Protein AF-A0A942BRM4-F1 (afdb_monomer_lite)

Foldseek 3Di:
DDDDDDDDDDDDPDPPPPPPPPPPQADDLLNLLLVQLVCVVVVHQGDDDPRHDPVNRQLVQLLNQLSPDDQQDAGDRSDPDDDSSVLSVVLRVCSNVVDDQLLVGDDPGLSSLSNLVVVQLVCLVVPNDDPVSLLSSLVSQCVDDRLSSVVVSLLVQLLVCQQVVPPVSLVVCCVPPCVSPVLLNVLSVLSSVQAVHAAAWAFKAKPPVRDTDRDRLLRLQAQKAWEAAFPDDDDPRHAYEYEDPVQPDDRPDRDDDPVQNVRSNVCRVRCVPPIHIYHSHPVSCSVNSNNAPGWMFGADPVNGTNGIHGHSRPD

Structure (mmCIF, N/CA/C/O backbone):
data_AF-A0A942BRM4-F1
#
_entry.id   AF-A0A942BRM4-F1
#
loop_
_atom_site.group_PDB
_atom_site.id
_atom_site.type_symbol
_atom_site.label_atom_id
_atom_site.label_alt_id
_atom_site.label_comp_id
_atom_site.label_asym_id
_atom_site.label_entity_id
_atom_site.label_seq_id
_atom_site.pdbx_PDB_ins_code
_atom_site.Cartn_x
_atom_site.Cartn_y
_atom_site.Cartn_z
_atom_site.occupancy
_atom_site.B_iso_or_equiv
_atom_site.auth_seq_id
_atom_site.auth_comp_id
_atom_site.auth_asym_id
_atom_site.auth_atom_id
_atom_site.pdbx_PDB_model_num
ATOM 1 N N . MET A 1 1 ? 84.985 56.985 -2.034 1.00 43.78 1 MET A N 1
ATOM 2 C CA . MET A 1 1 ? 83.768 56.798 -2.853 1.00 43.78 1 MET A CA 1
ATOM 3 C C . MET A 1 1 ? 82.870 55.811 -2.121 1.00 43.78 1 MET A C 1
ATOM 5 O O . MET A 1 1 ? 83.389 54.768 -1.739 1.00 43.78 1 MET A O 1
ATOM 9 N N . PRO A 1 2 ? 81.605 56.149 -1.823 1.00 43.06 2 PRO A N 1
ATOM 10 C CA . PRO A 1 2 ? 80.726 55.278 -1.051 1.00 43.06 2 PRO A CA 1
ATOM 11 C C . PRO A 1 2 ? 80.198 54.117 -1.905 1.00 43.06 2 PRO A C 1
ATOM 13 O O . PRO A 1 2 ? 79.852 54.300 -3.071 1.00 43.06 2 PRO A O 1
ATOM 16 N N . LEU A 1 3 ? 80.181 52.923 -1.307 1.00 45.22 3 LEU A N 1
ATOM 17 C CA . LEU A 1 3 ? 79.676 51.676 -1.885 1.00 45.22 3 LEU A CA 1
ATOM 18 C C . LEU A 1 3 ? 78.141 51.726 -2.028 1.00 45.22 3 LEU A C 1
ATOM 20 O O . LEU A 1 3 ? 77.472 52.208 -1.110 1.00 45.22 3 LEU A O 1
ATOM 24 N N . PRO A 1 4 ? 77.564 51.223 -3.134 1.00 48.38 4 PRO A N 1
ATOM 25 C CA . PRO A 1 4 ? 76.119 51.194 -3.322 1.00 48.38 4 PRO A CA 1
ATOM 26 C C . PRO A 1 4 ? 75.469 50.121 -2.436 1.00 48.38 4 PRO A C 1
ATOM 28 O O . PRO A 1 4 ? 75.933 48.982 -2.367 1.00 48.38 4 PRO A O 1
ATOM 31 N N . MET A 1 5 ? 74.382 50.496 -1.761 1.00 49.41 5 MET A N 1
ATOM 32 C CA . MET A 1 5 ? 73.556 49.582 -0.970 1.00 49.41 5 MET A CA 1
ATOM 33 C C . MET A 1 5 ? 72.868 48.530 -1.858 1.00 49.41 5 MET A C 1
ATOM 35 O O . MET A 1 5 ? 72.412 48.868 -2.953 1.00 49.41 5 MET A O 1
ATOM 39 N N . PRO A 1 6 ? 72.725 47.276 -1.390 1.00 49.88 6 PRO A N 1
ATOM 40 C CA . PRO A 1 6 ? 71.984 46.254 -2.114 1.00 49.88 6 PRO A CA 1
ATOM 41 C C . PRO A 1 6 ? 70.476 46.535 -2.072 1.00 49.88 6 PRO A C 1
ATOM 43 O O . PRO A 1 6 ? 69.915 46.894 -1.035 1.00 49.88 6 PRO A O 1
ATOM 46 N N . ALA A 1 7 ? 69.828 46.362 -3.224 1.00 50.31 7 ALA A N 1
ATOM 47 C CA . ALA A 1 7 ? 68.385 46.486 -3.389 1.00 50.31 7 ALA A CA 1
ATOM 48 C C . ALA A 1 7 ? 67.623 45.442 -2.542 1.00 50.31 7 ALA A C 1
ATOM 50 O O . ALA A 1 7 ? 68.123 44.329 -2.348 1.00 50.31 7 ALA A O 1
ATOM 51 N N . PRO A 1 8 ? 66.410 45.764 -2.052 1.00 47.78 8 PRO A N 1
ATOM 52 C CA . PRO A 1 8 ? 65.603 44.825 -1.282 1.00 47.78 8 PRO A CA 1
ATOM 53 C C . PRO A 1 8 ? 65.193 43.610 -2.136 1.00 47.78 8 PRO A C 1
ATOM 55 O O . PRO A 1 8 ? 64.983 43.746 -3.346 1.00 47.78 8 PRO A O 1
ATOM 58 N N . PRO A 1 9 ? 65.073 42.413 -1.532 1.00 48.38 9 PRO A N 1
ATOM 59 C CA . PRO A 1 9 ? 64.784 41.188 -2.264 1.00 48.38 9 PRO A CA 1
ATOM 60 C C . PRO A 1 9 ? 63.383 41.237 -2.881 1.00 48.38 9 PRO A C 1
ATOM 62 O O . PRO A 1 9 ? 62.393 41.498 -2.198 1.00 48.38 9 PRO A O 1
ATOM 65 N N . GLN A 1 10 ? 63.305 40.952 -4.182 1.00 46.44 10 GLN A N 1
ATOM 66 C CA . GLN A 1 10 ? 62.048 40.775 -4.902 1.00 46.44 10 GLN A CA 1
ATOM 67 C C . GLN A 1 10 ? 61.285 39.580 -4.313 1.00 46.44 10 GLN A C 1
ATOM 69 O O . GLN A 1 10 ? 61.757 38.441 -4.337 1.00 46.44 10 GLN A O 1
ATOM 74 N N . SER A 1 11 ? 60.097 39.841 -3.774 1.00 45.56 11 SER A N 1
ATOM 75 C CA . SER A 1 11 ? 59.154 38.825 -3.319 1.00 45.56 11 SER A CA 1
ATOM 76 C C . SER A 1 11 ? 58.699 37.975 -4.508 1.00 45.56 11 SER A C 1
ATOM 78 O O . SER A 1 11 ? 58.099 38.470 -5.461 1.00 45.56 11 SER A O 1
ATOM 80 N N . LYS A 1 12 ? 58.997 36.670 -4.459 1.00 48.31 12 LYS A N 1
ATOM 81 C CA . LYS A 1 12 ? 58.468 35.690 -5.417 1.00 48.31 12 LYS A CA 1
ATOM 82 C C . LYS A 1 12 ? 56.932 35.713 -5.361 1.00 48.31 12 LYS A C 1
ATOM 84 O O . LYS A 1 12 ? 56.389 35.732 -4.254 1.00 48.31 12 LYS A O 1
ATOM 89 N N . PRO A 1 13 ? 56.219 35.673 -6.500 1.00 46.12 13 PRO A N 1
ATOM 90 C CA . PRO A 1 13 ? 54.773 35.517 -6.479 1.00 46.12 13 PRO A CA 1
ATOM 91 C C . PRO A 1 13 ? 54.419 34.189 -5.803 1.00 46.12 13 PRO A C 1
ATOM 93 O O . PRO A 1 13 ? 55.028 33.153 -6.084 1.00 46.12 13 PRO A O 1
ATOM 96 N N . ALA A 1 14 ? 53.455 34.241 -4.883 1.00 45.12 14 ALA A N 1
ATOM 97 C CA . ALA A 1 14 ? 52.915 33.068 -4.218 1.00 45.12 14 ALA A CA 1
ATOM 98 C C . ALA A 1 14 ? 52.443 32.064 -5.279 1.00 45.12 14 ALA A C 1
ATOM 100 O O . ALA A 1 14 ? 51.605 32.387 -6.122 1.00 45.12 14 ALA A O 1
ATOM 101 N N . GLN A 1 15 ? 53.000 30.851 -5.249 1.00 46.72 15 GLN A N 1
ATOM 102 C CA . GLN A 1 15 ? 52.459 29.733 -6.010 1.00 46.72 15 GLN A CA 1
ATOM 103 C C . GLN A 1 15 ? 51.018 29.524 -5.549 1.00 46.72 15 GLN A C 1
ATOM 105 O O . GLN A 1 15 ? 50.769 29.136 -4.409 1.00 46.72 15 GLN A O 1
ATOM 110 N N . VAL A 1 16 ? 50.072 29.807 -6.443 1.00 43.16 16 VAL A N 1
ATOM 111 C CA . VAL A 1 16 ? 48.692 29.355 -6.312 1.00 43.16 16 VAL A CA 1
ATOM 112 C C . VAL A 1 16 ? 48.766 27.836 -6.273 1.00 43.16 16 VAL A C 1
ATOM 114 O O . VAL A 1 16 ? 49.004 27.190 -7.292 1.00 43.16 16 VAL A O 1
ATOM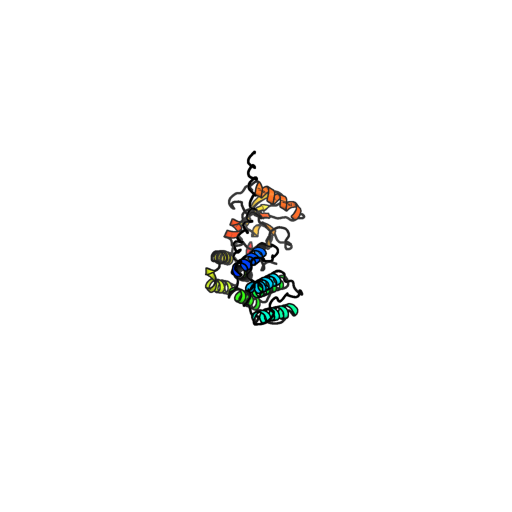 117 N N . ILE A 1 17 ? 48.641 27.265 -5.076 1.00 45.69 17 ILE A N 1
ATOM 118 C CA . ILE A 1 17 ? 48.414 25.837 -4.910 1.00 45.69 17 ILE A CA 1
ATOM 119 C C . ILE A 1 17 ? 47.065 25.586 -5.575 1.00 45.69 17 ILE A C 1
ATOM 121 O O . ILE A 1 17 ? 46.017 25.900 -5.010 1.00 45.69 17 ILE A O 1
ATOM 125 N N . SER A 1 18 ? 47.101 25.086 -6.810 1.00 42.69 18 SER A N 1
ATOM 126 C CA . SER A 1 18 ? 45.944 24.507 -7.473 1.00 42.69 18 SER A CA 1
ATOM 127 C C . SER A 1 18 ? 45.338 23.517 -6.492 1.00 42.69 18 SER A C 1
ATOM 129 O O . SER A 1 18 ? 45.970 22.514 -6.156 1.00 42.69 18 SER A O 1
ATOM 131 N N . GLN A 1 19 ? 44.152 23.840 -5.976 1.00 46.12 19 GLN A N 1
ATOM 132 C CA . GLN A 1 19 ? 43.368 22.927 -5.163 1.00 46.12 19 GLN A CA 1
ATOM 133 C C . GLN A 1 19 ? 43.285 21.618 -5.941 1.00 46.12 19 GLN A C 1
ATOM 135 O O . GLN A 1 19 ? 42.708 21.568 -7.027 1.00 46.12 19 GLN A O 1
ATOM 140 N N . ILE A 1 20 ? 43.937 20.582 -5.417 1.00 46.81 20 ILE A N 1
ATOM 141 C CA . ILE A 1 20 ? 43.820 19.226 -5.928 1.00 46.81 20 ILE A CA 1
ATOM 142 C C . ILE A 1 20 ? 42.332 18.910 -5.825 1.00 46.81 20 ILE A C 1
ATOM 144 O O . ILE A 1 20 ? 41.807 18.720 -4.728 1.00 46.81 20 ILE A O 1
ATOM 148 N N . ALA A 1 21 ? 41.635 18.948 -6.960 1.00 48.94 21 ALA A N 1
ATOM 149 C CA . ALA A 1 21 ? 40.252 18.535 -7.049 1.00 48.94 21 ALA A CA 1
ATOM 150 C C . ALA A 1 21 ? 40.231 17.054 -6.681 1.00 48.94 21 ALA A C 1
ATOM 152 O O . ALA A 1 21 ? 40.570 16.200 -7.498 1.00 48.94 21 ALA A O 1
ATOM 153 N N . ILE A 1 22 ? 39.895 16.755 -5.426 1.00 50.25 22 ILE A N 1
ATOM 154 C CA . ILE A 1 22 ? 39.587 15.394 -5.007 1.00 50.25 22 ILE A CA 1
ATOM 155 C C . ILE A 1 22 ? 38.469 14.947 -5.953 1.00 50.25 22 ILE A C 1
ATOM 157 O O . ILE A 1 22 ? 37.411 15.590 -5.956 1.00 50.25 22 ILE A O 1
ATOM 161 N N . PRO A 1 23 ? 38.677 13.927 -6.805 1.00 51.84 23 PRO A N 1
ATOM 162 C CA . PRO A 1 23 ? 37.631 13.486 -7.706 1.00 51.84 23 PRO A CA 1
ATOM 163 C C . PRO A 1 23 ? 36.449 13.055 -6.840 1.00 51.84 23 PRO A C 1
ATOM 165 O O . PRO A 1 23 ? 36.551 12.094 -6.074 1.00 51.84 23 PRO A O 1
ATOM 168 N N . ARG A 1 24 ? 35.335 13.797 -6.912 1.00 60.97 24 ARG A N 1
ATOM 169 C CA . ARG A 1 24 ? 34.084 13.378 -6.274 1.00 60.97 24 ARG A CA 1
ATOM 170 C C . ARG A 1 24 ? 33.750 12.012 -6.856 1.00 60.97 24 ARG A C 1
ATOM 172 O O . ARG A 1 24 ? 33.476 11.899 -8.050 1.00 60.97 24 ARG A O 1
ATOM 179 N N . LYS A 1 25 ? 33.842 10.973 -6.025 1.00 73.38 25 LYS A N 1
ATOM 180 C CA . LYS A 1 25 ? 33.479 9.609 -6.403 1.00 73.38 25 LYS A CA 1
ATOM 181 C C . LYS A 1 25 ? 32.044 9.650 -6.924 1.00 73.38 25 LYS A C 1
ATOM 183 O O . LYS A 1 25 ? 31.161 10.142 -6.225 1.00 73.38 25 LYS A O 1
ATOM 188 N N . SER A 1 26 ? 31.836 9.202 -8.160 1.00 84.00 26 SER A N 1
ATOM 189 C CA . SER A 1 26 ? 30.503 9.185 -8.760 1.00 84.00 26 SER A CA 1
ATOM 190 C C . SER A 1 26 ? 29.558 8.350 -7.903 1.00 84.00 26 SER A C 1
ATOM 192 O O . SER A 1 26 ? 29.931 7.253 -7.476 1.00 84.00 26 SER A O 1
ATOM 194 N N . VAL A 1 27 ? 28.344 8.847 -7.688 1.00 90.56 27 VAL A N 1
ATOM 195 C CA . VAL A 1 27 ? 27.286 8.105 -6.997 1.00 90.56 27 VAL A CA 1
ATOM 196 C C . VAL A 1 27 ? 26.911 6.894 -7.863 1.00 90.56 27 VAL A C 1
ATOM 198 O O . VAL A 1 27 ? 26.654 7.075 -9.057 1.00 90.56 27 VAL A O 1
ATOM 201 N N . PRO A 1 28 ? 26.913 5.659 -7.329 1.00 94.56 28 PRO A N 1
ATOM 202 C CA . PRO A 1 28 ? 26.433 4.489 -8.059 1.00 94.56 28 PRO A CA 1
ATOM 203 C C . PRO A 1 28 ? 24.944 4.612 -8.395 1.00 94.56 28 PRO A C 1
ATOM 205 O O . PRO A 1 28 ? 24.163 5.057 -7.554 1.00 94.56 28 PRO A O 1
ATOM 208 N N . LEU A 1 29 ? 24.532 4.147 -9.580 1.00 94.56 29 LEU A N 1
ATOM 209 C CA . LEU A 1 29 ? 23.130 4.197 -10.014 1.00 94.56 29 LEU A CA 1
ATOM 210 C C . LEU A 1 29 ? 22.173 3.610 -8.968 1.00 94.56 29 LEU A C 1
ATOM 212 O O . LEU A 1 29 ? 21.238 4.288 -8.568 1.00 94.56 29 LEU A O 1
ATOM 216 N N . ALA A 1 30 ? 22.455 2.408 -8.457 1.00 94.62 30 ALA A N 1
ATOM 217 C CA . ALA A 1 30 ? 21.602 1.747 -7.466 1.00 94.62 30 ALA A CA 1
ATOM 218 C C . ALA A 1 30 ? 21.375 2.595 -6.198 1.00 94.62 30 ALA A C 1
ATOM 220 O O . ALA A 1 30 ? 20.273 2.615 -5.658 1.00 94.62 30 ALA A O 1
ATOM 221 N N . GLN A 1 31 ? 22.392 3.341 -5.749 1.00 94.69 31 GLN A N 1
ATOM 222 C CA . GLN A 1 31 ? 22.267 4.238 -4.598 1.00 94.69 31 GLN A CA 1
ATOM 223 C C . GLN A 1 31 ? 21.383 5.448 -4.920 1.00 94.69 31 GLN A C 1
ATOM 225 O O . GLN A 1 31 ? 20.564 5.849 -4.091 1.00 94.69 31 GLN A O 1
ATOM 230 N N . ALA A 1 32 ? 21.530 6.024 -6.115 1.00 95.19 32 ALA A N 1
ATOM 231 C CA . ALA A 1 32 ? 20.684 7.126 -6.559 1.00 95.19 32 ALA A CA 1
ATOM 232 C C . ALA A 1 32 ? 19.220 6.677 -6.712 1.00 95.19 32 ALA A C 1
ATOM 234 O O . ALA A 1 32 ? 18.320 7.354 -6.224 1.00 95.19 32 ALA A O 1
ATOM 235 N N . GLU A 1 33 ? 18.975 5.511 -7.321 1.00 96.12 33 GLU A N 1
ATOM 236 C CA . GLU A 1 33 ? 17.627 4.945 -7.473 1.00 96.12 33 GLU A CA 1
ATOM 237 C C . GLU A 1 33 ? 16.968 4.668 -6.118 1.00 96.12 33 GLU A C 1
ATOM 239 O O . GLU A 1 33 ? 15.832 5.083 -5.899 1.00 96.12 33 GLU A O 1
ATOM 244 N N . ALA A 1 34 ? 17.692 4.038 -5.185 1.00 95.06 34 ALA A N 1
ATOM 245 C CA . ALA A 1 34 ? 17.204 3.799 -3.829 1.00 95.06 34 ALA A CA 1
ATOM 246 C C . ALA A 1 34 ? 16.864 5.109 -3.103 1.00 95.06 34 ALA A C 1
ATOM 248 O O . ALA A 1 34 ? 15.832 5.198 -2.445 1.00 95.06 34 ALA A O 1
ATOM 249 N N . SER A 1 35 ? 17.694 6.144 -3.265 1.00 94.19 35 SER A N 1
ATOM 250 C CA . SER A 1 35 ? 17.458 7.453 -2.643 1.00 94.19 35 SER A CA 1
ATOM 251 C C . SER A 1 35 ? 16.213 8.141 -3.207 1.00 94.19 35 SER A C 1
ATOM 253 O O . SER A 1 35 ? 15.430 8.708 -2.448 1.00 94.19 35 SER A O 1
ATOM 255 N N . LEU A 1 36 ? 15.996 8.066 -4.526 1.00 95.88 36 LEU A N 1
ATOM 256 C CA . LEU A 1 36 ? 14.794 8.607 -5.162 1.00 95.88 36 LEU A CA 1
ATOM 257 C C . LEU A 1 36 ? 13.539 7.857 -4.702 1.00 95.88 36 LEU A C 1
ATOM 259 O O . LEU A 1 36 ? 12.550 8.490 -4.344 1.00 95.88 36 LEU A O 1
ATOM 263 N N . LEU A 1 37 ? 13.575 6.523 -4.681 1.00 96.44 37 LEU A N 1
ATOM 264 C CA . LEU A 1 37 ? 12.434 5.708 -4.257 1.00 96.44 37 LEU A CA 1
ATOM 265 C C . LEU A 1 37 ? 12.115 5.892 -2.768 1.00 96.44 37 LEU A C 1
ATOM 267 O O . LEU A 1 37 ? 10.945 5.993 -2.418 1.00 96.44 37 LEU A O 1
ATOM 271 N N . ALA A 1 38 ? 13.124 6.019 -1.904 1.00 94.00 38 ALA A N 1
ATOM 272 C CA . ALA A 1 38 ? 12.926 6.341 -0.490 1.00 94.00 38 ALA A CA 1
ATOM 273 C C . ALA A 1 38 ? 12.317 7.740 -0.288 1.00 94.00 38 ALA A C 1
ATOM 275 O O . ALA A 1 38 ? 11.472 7.935 0.587 1.00 94.00 38 ALA A O 1
ATOM 276 N N . ALA A 1 39 ? 12.706 8.717 -1.117 1.00 93.69 39 ALA A N 1
ATOM 277 C CA . ALA A 1 39 ? 12.086 10.038 -1.103 1.00 93.69 39 ALA A CA 1
ATOM 278 C C . ALA A 1 39 ? 10.598 9.958 -1.481 1.00 93.69 39 ALA A C 1
ATOM 280 O O . ALA A 1 39 ? 9.771 10.540 -0.783 1.00 93.69 39 ALA A O 1
ATOM 281 N N . LEU A 1 40 ? 10.253 9.190 -2.522 1.00 94.06 40 LEU A N 1
ATOM 282 C CA . LEU A 1 40 ? 8.859 8.947 -2.905 1.00 94.06 40 LEU A CA 1
ATOM 283 C C . LEU A 1 40 ? 8.064 8.233 -1.804 1.00 94.06 40 LEU A C 1
ATOM 285 O O . LEU A 1 40 ? 6.935 8.632 -1.534 1.00 94.06 40 LEU A O 1
ATOM 289 N N . ASP A 1 41 ? 8.654 7.228 -1.148 1.00 91.75 41 ASP A N 1
ATOM 290 C CA . ASP A 1 41 ? 8.036 6.523 -0.011 1.00 91.75 41 ASP A CA 1
ATOM 291 C C . ASP A 1 41 ? 7.675 7.490 1.124 1.00 91.75 41 ASP A C 1
ATOM 293 O O . ASP A 1 41 ? 6.623 7.392 1.748 1.00 91.75 41 ASP A O 1
ATOM 297 N N . SER A 1 42 ? 8.538 8.487 1.335 1.00 88.25 42 SER A N 1
ATOM 298 C CA . SER A 1 42 ? 8.371 9.535 2.345 1.00 88.25 42 SER A CA 1
ATOM 299 C C . SER A 1 42 ? 7.467 10.691 1.890 1.00 88.25 42 SER A C 1
ATOM 301 O O . SER A 1 42 ? 7.381 11.705 2.582 1.00 88.25 42 SER A O 1
ATOM 303 N N . GLY A 1 43 ? 6.842 10.601 0.710 1.00 88.38 43 GLY A N 1
ATOM 304 C CA . GLY A 1 43 ? 6.005 11.666 0.144 1.00 88.38 43 GLY A CA 1
ATOM 305 C C . GLY A 1 43 ? 6.776 12.919 -0.294 1.00 88.38 43 GLY A C 1
ATOM 306 O O . GLY A 1 43 ? 6.184 13.982 -0.477 1.00 88.38 43 GLY A O 1
ATOM 307 N N . LEU A 1 44 ? 8.098 12.827 -0.455 1.00 90.12 44 LEU A N 1
ATOM 308 C CA . LEU A 1 44 ? 8.939 13.938 -0.889 1.00 90.12 44 LEU A CA 1
ATOM 309 C C . LEU A 1 44 ? 8.982 14.026 -2.417 1.00 90.12 44 LEU A C 1
ATOM 311 O O . LEU A 1 44 ? 9.023 13.019 -3.125 1.00 90.12 44 LEU A O 1
ATOM 315 N N . ALA A 1 45 ? 9.047 15.255 -2.933 1.00 87.88 45 ALA A N 1
ATOM 316 C CA . ALA A 1 45 ? 9.192 15.486 -4.366 1.00 87.88 45 ALA A CA 1
ATOM 317 C C . ALA A 1 45 ? 10.493 14.846 -4.898 1.00 87.88 45 ALA A C 1
ATOM 319 O O . ALA A 1 45 ? 11.560 15.057 -4.303 1.00 87.88 45 ALA A O 1
ATOM 320 N N . PRO A 1 46 ? 10.439 14.106 -6.023 1.00 87.44 46 PRO A N 1
ATOM 321 C CA . PRO A 1 46 ? 11.618 13.469 -6.588 1.00 87.44 46 PRO A CA 1
ATOM 322 C C . PRO A 1 46 ? 12.603 14.529 -7.097 1.00 87.44 46 PRO A C 1
ATOM 324 O O . PRO A 1 46 ? 12.214 15.564 -7.642 1.00 87.44 46 PRO A O 1
ATOM 327 N N . LYS A 1 47 ? 13.904 14.283 -6.913 1.00 85.38 47 LYS A N 1
ATOM 328 C CA . LYS A 1 47 ? 14.973 15.226 -7.277 1.00 85.38 47 LYS A CA 1
ATOM 329 C C . LYS A 1 47 ? 15.980 14.592 -8.232 1.00 85.38 47 LYS A C 1
ATOM 331 O O . LYS A 1 47 ? 16.234 13.389 -8.201 1.00 85.38 47 LYS A O 1
ATOM 336 N N . GLY A 1 48 ? 16.574 15.429 -9.081 1.00 82.88 48 GLY A N 1
ATOM 337 C CA . GLY A 1 48 ? 17.698 15.038 -9.929 1.00 82.88 48 GLY A CA 1
ATOM 338 C C . GLY A 1 48 ? 18.948 14.695 -9.108 1.00 82.88 48 GLY A C 1
ATOM 339 O O . GLY A 1 48 ? 19.148 15.254 -8.033 1.00 82.88 48 GLY A O 1
ATOM 340 N N . GLU A 1 49 ? 19.810 13.825 -9.640 1.00 85.62 49 GLU A N 1
ATOM 341 C CA . GLU A 1 49 ? 21.108 13.485 -9.046 1.00 85.62 49 GLU A CA 1
ATOM 342 C C . GLU A 1 49 ? 22.246 13.996 -9.946 1.00 85.62 49 GLU A C 1
ATOM 344 O O . GLU A 1 49 ? 22.321 13.675 -11.134 1.00 85.62 49 GLU A O 1
ATOM 349 N N . SER A 1 50 ? 23.136 14.813 -9.377 1.00 75.56 50 SER A N 1
ATOM 350 C CA . SER A 1 50 ? 24.222 15.492 -10.101 1.00 75.56 50 SER A CA 1
ATOM 351 C C . SER A 1 50 ? 25.553 14.729 -10.063 1.00 75.56 50 SER A C 1
ATOM 353 O O . SER A 1 50 ? 26.447 15.012 -10.862 1.00 75.56 50 SER A O 1
ATOM 355 N N . GLY A 1 51 ? 25.680 13.728 -9.185 1.00 87.50 51 GLY A N 1
ATOM 356 C CA . GLY A 1 51 ? 26.882 12.910 -9.004 1.00 87.50 51 GLY A CA 1
ATOM 357 C C . GLY A 1 51 ? 26.968 11.643 -9.863 1.00 87.50 51 GLY A C 1
ATOM 358 O O . GLY A 1 51 ? 27.922 10.880 -9.703 1.00 87.50 51 GLY A O 1
ATOM 359 N N . LEU A 1 52 ? 26.005 11.383 -10.754 1.00 91.81 52 LEU A N 1
ATOM 360 C CA . LEU A 1 52 ? 25.962 10.159 -11.565 1.00 91.81 52 LEU A CA 1
ATOM 361 C C . LEU A 1 52 ? 26.993 10.149 -12.700 1.00 91.81 52 LEU A C 1
ATOM 363 O O . LEU A 1 52 ? 27.188 11.143 -13.418 1.00 91.81 52 LEU A O 1
ATOM 367 N N . ALA A 1 53 ? 27.586 8.973 -12.925 1.00 91.94 53 ALA A N 1
ATOM 368 C CA . ALA A 1 53 ? 28.421 8.719 -14.092 1.00 91.94 53 ALA A CA 1
ATOM 369 C C . ALA A 1 53 ? 27.608 8.909 -15.392 1.00 91.94 53 ALA A C 1
ATOM 371 O O . ALA A 1 53 ? 26.431 8.544 -15.431 1.00 91.94 53 ALA A O 1
ATOM 372 N N . PRO A 1 54 ? 28.204 9.427 -16.486 1.00 90.50 54 PRO A N 1
ATOM 373 C CA . PRO A 1 54 ? 27.472 9.733 -17.721 1.00 90.50 54 PRO A CA 1
ATOM 374 C C . PRO A 1 54 ? 26.638 8.575 -18.286 1.00 90.50 54 PRO A C 1
ATOM 376 O O . PRO A 1 54 ? 25.533 8.807 -18.767 1.00 90.50 54 PRO A O 1
ATOM 379 N N . LYS A 1 55 ? 27.138 7.336 -18.178 1.00 91.06 55 LYS A N 1
ATOM 380 C CA . LYS A 1 55 ? 26.454 6.121 -18.652 1.00 91.06 55 LYS A CA 1
ATOM 381 C C . LYS A 1 55 ? 25.142 5.816 -17.911 1.00 91.06 55 LYS A C 1
ATOM 383 O O . LYS A 1 55 ? 24.252 5.211 -18.493 1.00 91.06 55 LYS A O 1
ATOM 388 N N . ASP A 1 56 ? 25.021 6.259 -16.660 1.00 94.38 56 ASP A N 1
ATOM 389 C CA . ASP A 1 56 ? 23.898 5.936 -15.773 1.00 94.38 56 ASP A CA 1
ATOM 390 C C . ASP A 1 56 ? 22.821 7.036 -15.783 1.00 94.38 56 ASP A C 1
ATOM 392 O O . ASP A 1 56 ? 21.694 6.828 -15.335 1.00 94.38 56 ASP A O 1
ATOM 396 N N . ARG A 1 57 ? 23.141 8.215 -16.341 1.00 94.25 57 ARG A N 1
ATOM 397 C CA . ARG A 1 57 ? 22.245 9.382 -16.356 1.00 94.25 57 ARG A CA 1
ATOM 398 C C . ARG A 1 57 ? 20.927 9.108 -17.068 1.00 94.25 57 ARG A C 1
ATOM 400 O O . ARG A 1 57 ? 19.893 9.529 -16.568 1.00 94.25 57 ARG A O 1
ATOM 407 N N . ALA A 1 58 ? 20.952 8.400 -18.197 1.00 96.00 58 ALA A N 1
ATOM 408 C CA . ALA A 1 58 ? 19.732 8.095 -18.943 1.00 96.00 58 ALA A CA 1
ATOM 409 C C . ALA A 1 58 ? 18.804 7.155 -18.154 1.00 96.00 58 ALA A C 1
ATOM 411 O O . ALA A 1 58 ? 17.604 7.396 -18.085 1.00 96.00 58 ALA A O 1
ATOM 412 N N . ALA A 1 59 ? 19.352 6.134 -17.486 1.00 96.31 59 ALA A N 1
ATOM 413 C CA . ALA A 1 59 ? 18.565 5.236 -16.640 1.00 96.31 59 ALA A CA 1
ATOM 414 C C . ALA A 1 59 ? 17.908 5.985 -15.470 1.00 96.31 59 ALA A C 1
ATOM 416 O O . ALA A 1 59 ? 16.709 5.840 -15.237 1.00 96.31 59 ALA A O 1
ATOM 417 N N . TYR A 1 60 ? 18.662 6.862 -14.804 1.00 96.56 60 TYR A N 1
ATOM 418 C CA . TYR A 1 60 ? 18.120 7.682 -13.724 1.00 96.56 60 TYR A CA 1
ATOM 419 C C . TYR A 1 60 ? 17.091 8.712 -14.212 1.00 96.56 60 TYR A C 1
ATOM 421 O O . TYR A 1 60 ? 16.063 8.906 -13.573 1.00 96.56 60 TYR A O 1
ATOM 429 N N . GLN A 1 61 ? 17.318 9.350 -15.365 1.00 96.44 61 GLN A N 1
ATOM 430 C CA . GLN A 1 61 ? 16.342 10.261 -15.976 1.00 96.44 61 GLN A CA 1
ATOM 431 C C . GLN A 1 61 ? 15.041 9.543 -16.344 1.00 96.44 61 GLN A C 1
ATOM 433 O O . GLN A 1 61 ? 13.969 10.120 -16.187 1.00 96.44 61 GLN A O 1
ATOM 438 N N . TRP A 1 62 ? 15.119 8.286 -16.786 1.00 97.69 62 TRP A N 1
ATOM 439 C CA . TRP A 1 62 ? 13.935 7.468 -17.035 1.00 97.69 62 TRP A CA 1
ATOM 440 C C . TRP A 1 62 ? 13.166 7.182 -15.743 1.00 97.69 62 TRP A C 1
ATOM 442 O O . TRP A 1 62 ? 11.954 7.372 -15.703 1.00 97.69 62 TRP A O 1
ATOM 452 N N . LEU A 1 63 ? 13.865 6.806 -14.664 1.00 97.38 63 LEU A N 1
ATOM 453 C CA . LEU A 1 63 ? 13.249 6.641 -13.344 1.00 97.38 63 LEU A CA 1
ATOM 454 C C . LEU A 1 63 ? 12.608 7.942 -12.842 1.00 97.38 63 LEU A C 1
ATOM 456 O O . LEU A 1 63 ? 11.497 7.912 -12.324 1.00 97.38 63 LEU A O 1
ATOM 460 N N . LEU A 1 64 ? 13.270 9.082 -13.035 1.00 95.81 64 LEU A N 1
ATOM 461 C CA . LEU A 1 64 ? 12.728 10.385 -12.664 1.00 95.81 64 LEU A CA 1
ATOM 462 C C . LEU A 1 64 ? 11.468 10.726 -13.474 1.00 95.81 64 LEU A C 1
ATOM 464 O O . LEU A 1 64 ? 10.483 11.163 -12.889 1.00 95.81 64 LEU A O 1
ATOM 468 N N . SER A 1 65 ? 11.466 10.471 -14.788 1.00 95.44 65 SER A N 1
ATOM 469 C CA . SER A 1 65 ? 10.276 10.663 -15.628 1.00 95.44 65 SER A CA 1
ATOM 470 C C . SER A 1 65 ? 9.118 9.765 -15.190 1.00 95.44 65 SER A C 1
ATOM 472 O O . SER A 1 65 ? 7.972 10.203 -15.233 1.00 95.44 65 SER A O 1
ATOM 474 N N . ALA A 1 66 ? 9.406 8.530 -14.768 1.00 96.56 66 ALA A N 1
ATOM 475 C CA . ALA A 1 66 ? 8.413 7.615 -14.215 1.00 96.56 66 ALA A CA 1
ATOM 476 C C . ALA A 1 66 ? 7.863 8.096 -12.864 1.00 96.56 66 ALA A C 1
ATOM 478 O O . ALA A 1 66 ? 6.665 8.007 -12.615 1.00 96.56 66 ALA A O 1
ATOM 479 N N . ALA A 1 67 ? 8.726 8.645 -12.007 1.00 95.19 67 ALA A N 1
ATOM 480 C CA . ALA A 1 67 ? 8.359 9.172 -10.695 1.00 95.19 67 ALA A CA 1
ATOM 481 C C . ALA A 1 67 ? 7.435 10.391 -10.761 1.00 95.19 67 ALA A C 1
ATOM 483 O O . ALA A 1 67 ? 6.670 10.636 -9.833 1.00 95.19 67 ALA A O 1
ATOM 484 N N . THR A 1 68 ? 7.513 11.160 -11.845 1.00 93.12 68 THR A N 1
ATOM 485 C CA . THR A 1 68 ? 6.674 12.341 -12.078 1.00 93.12 68 THR A CA 1
ATOM 486 C C . THR A 1 68 ? 5.548 12.087 -13.075 1.00 93.12 68 THR A C 1
ATOM 488 O O . THR A 1 68 ? 4.895 13.037 -13.504 1.00 93.12 68 THR A O 1
ATOM 491 N N . TRP A 1 69 ? 5.355 10.840 -13.508 1.00 94.12 69 TRP A N 1
ATOM 492 C CA . TRP A 1 69 ? 4.319 10.503 -14.475 1.00 94.12 69 TRP A CA 1
ATOM 493 C C . TRP A 1 69 ? 2.924 10.773 -13.905 1.00 94.12 69 TRP A C 1
ATOM 495 O O . TRP A 1 69 ? 2.661 10.559 -12.723 1.00 94.12 69 TRP A O 1
ATOM 505 N N . GLN A 1 70 ? 2.036 11.240 -14.778 1.00 90.75 70 GLN A N 1
ATOM 506 C CA . GLN A 1 70 ? 0.620 11.454 -14.512 1.00 90.75 70 GLN A CA 1
ATOM 507 C C . GLN A 1 70 ? -0.185 10.865 -15.678 1.00 90.75 70 GLN A C 1
ATOM 509 O O . GLN A 1 70 ? 0.307 10.889 -16.815 1.00 90.75 70 GLN A O 1
ATOM 514 N N . PRO A 1 71 ? -1.413 10.371 -15.448 1.00 87.38 71 PRO A N 1
ATOM 515 C CA . PRO A 1 71 ? -2.274 9.883 -16.520 1.00 87.38 71 PRO A CA 1
ATOM 516 C C . PRO A 1 71 ? -2.431 10.909 -17.650 1.00 87.38 71 PRO A C 1
ATOM 518 O O . PRO A 1 71 ? -2.676 12.091 -17.412 1.00 87.38 71 PRO A O 1
ATOM 521 N N . GLY A 1 72 ? -2.241 10.463 -18.894 1.00 84.06 72 GLY A N 1
ATOM 522 C CA . GLY A 1 72 ? -2.293 11.318 -20.087 1.00 84.06 72 GLY A CA 1
ATOM 523 C C . GLY A 1 72 ? -1.045 12.176 -20.350 1.00 84.06 72 GLY A C 1
ATOM 524 O O . GLY A 1 72 ? -0.951 12.784 -21.416 1.00 84.06 72 GLY A O 1
ATOM 525 N N . ALA A 1 73 ? -0.065 12.218 -19.440 1.00 86.88 73 ALA A N 1
ATOM 526 C CA . ALA A 1 73 ? 1.185 12.940 -19.664 1.00 86.88 73 ALA A CA 1
ATOM 527 C C . ALA A 1 73 ? 2.164 12.137 -20.537 1.00 86.88 73 ALA A C 1
ATOM 529 O O . ALA A 1 73 ? 2.331 10.925 -20.380 1.00 86.88 73 ALA A O 1
ATOM 530 N N . ALA A 1 74 ? 2.866 12.835 -21.433 1.00 88.62 74 ALA A N 1
ATOM 531 C CA . ALA A 1 74 ? 3.944 12.246 -22.219 1.00 88.62 74 ALA A CA 1
ATOM 532 C C . ALA A 1 74 ? 5.178 11.969 -21.344 1.00 88.62 74 ALA A C 1
ATOM 534 O O . ALA A 1 74 ? 5.553 12.784 -20.499 1.00 88.62 74 ALA A O 1
ATOM 535 N N . LEU A 1 75 ? 5.843 10.838 -21.584 1.00 93.25 75 LEU A N 1
ATOM 536 C CA . LEU A 1 75 ? 7.083 10.473 -20.903 1.00 93.25 75 LEU A CA 1
ATOM 537 C C . LEU A 1 75 ? 8.308 10.974 -21.669 1.00 93.25 75 LEU A C 1
ATOM 539 O O . LEU A 1 75 ? 8.383 10.870 -22.895 1.00 93.25 75 LEU A O 1
ATOM 543 N N . ALA A 1 76 ? 9.308 11.462 -20.937 1.00 91.56 76 ALA A N 1
ATOM 544 C CA . ALA A 1 76 ? 10.600 11.789 -21.518 1.00 91.56 76 ALA A CA 1
ATOM 545 C C . ALA A 1 76 ? 11.417 10.501 -21.681 1.00 91.56 76 ALA A C 1
ATOM 547 O O . ALA A 1 76 ? 11.750 9.848 -20.695 1.00 91.56 76 ALA A O 1
ATOM 548 N N . ILE A 1 77 ? 11.761 10.140 -22.921 1.00 95.44 77 ILE A N 1
ATOM 549 C CA . ILE A 1 77 ? 12.605 8.974 -23.221 1.00 95.44 77 ILE A CA 1
ATOM 550 C C . ILE A 1 77 ? 14.059 9.450 -23.381 1.00 95.44 77 ILE A C 1
ATOM 552 O O . ILE A 1 77 ? 14.397 10.033 -24.411 1.00 95.44 77 ILE A O 1
ATOM 556 N N . PRO A 1 78 ? 14.951 9.202 -22.401 1.00 95.94 78 PRO A N 1
ATOM 557 C CA . PRO A 1 78 ? 16.328 9.703 -22.434 1.00 95.94 78 PRO A CA 1
ATOM 558 C C . PRO A 1 78 ? 17.279 8.801 -23.239 1.00 95.94 78 PRO A C 1
ATOM 560 O O . PRO A 1 78 ? 18.470 9.091 -23.357 1.00 95.94 78 PRO A O 1
ATOM 563 N N . PHE A 1 79 ? 16.781 7.681 -23.769 1.00 96.81 79 PHE A N 1
ATOM 564 C CA . PHE A 1 79 ? 17.582 6.701 -24.495 1.00 96.81 79 PHE A CA 1
ATOM 565 C C . PHE A 1 79 ? 17.499 6.943 -26.007 1.00 96.81 79 PHE A C 1
ATOM 567 O O . PHE A 1 79 ? 16.411 6.854 -26.573 1.00 96.81 79 PHE A O 1
ATOM 574 N N . PRO A 1 80 ? 18.627 7.160 -26.704 1.00 90.94 80 PRO A N 1
ATOM 575 C CA . PRO A 1 80 ? 18.598 7.457 -28.134 1.00 90.94 80 PRO A CA 1
ATOM 576 C C . PRO A 1 80 ? 18.305 6.230 -29.013 1.00 90.94 80 PRO A C 1
ATOM 578 O O . PRO A 1 80 ? 17.723 6.367 -30.084 1.00 90.94 80 PRO A O 1
ATOM 581 N N . ARG A 1 81 ? 18.746 5.026 -28.612 1.00 95.12 81 ARG A N 1
ATOM 582 C CA . ARG A 1 81 ? 18.561 3.767 -29.364 1.00 95.12 81 ARG A CA 1
ATOM 583 C C . ARG A 1 81 ? 18.806 2.533 -28.491 1.00 95.12 81 ARG A C 1
ATOM 585 O O . ARG A 1 81 ? 19.328 2.643 -27.386 1.00 95.12 81 ARG A O 1
ATOM 592 N N . GLY A 1 82 ? 18.501 1.349 -29.024 1.00 96.38 82 GLY A N 1
ATOM 593 C CA . GLY A 1 82 ? 18.820 0.057 -28.403 1.00 96.38 82 GLY A CA 1
ATOM 594 C C . GLY A 1 82 ? 17.675 -0.539 -27.582 1.00 96.38 82 GLY A C 1
ATOM 595 O O . GLY A 1 82 ? 16.522 -0.135 -27.711 1.00 96.38 82 GLY A O 1
ATOM 596 N N . ALA A 1 83 ? 17.982 -1.547 -26.761 1.00 97.06 83 ALA A N 1
ATOM 597 C CA . ALA A 1 83 ? 16.974 -2.272 -25.982 1.00 97.06 83 ALA A CA 1
ATOM 598 C C . ALA A 1 83 ? 16.233 -1.369 -24.981 1.00 97.06 83 ALA A C 1
ATOM 600 O O . ALA A 1 83 ? 15.009 -1.400 -24.946 1.00 97.06 83 ALA A O 1
ATOM 601 N N . GLN A 1 84 ? 16.955 -0.507 -24.261 1.00 97.50 84 GLN A N 1
ATOM 602 C CA . GLN A 1 84 ? 16.371 0.423 -23.285 1.00 97.50 84 GLN A CA 1
ATOM 603 C C . GLN A 1 84 ? 15.431 1.444 -23.943 1.00 97.50 84 GLN A C 1
ATOM 605 O O . GLN A 1 84 ? 14.351 1.707 -23.427 1.00 97.50 84 GLN A O 1
ATOM 610 N N . ALA A 1 85 ? 15.796 1.964 -25.123 1.00 97.38 85 ALA A N 1
ATOM 611 C CA . ALA A 1 85 ? 14.927 2.858 -25.890 1.00 97.38 85 ALA A CA 1
ATOM 612 C C . ALA A 1 85 ? 13.643 2.156 -26.357 1.00 97.38 85 ALA A C 1
ATOM 614 O O . ALA A 1 85 ? 12.569 2.744 -26.289 1.00 97.38 85 ALA A O 1
ATOM 615 N N . ARG A 1 86 ? 13.737 0.889 -26.791 1.00 97.94 86 ARG A N 1
ATOM 616 C CA . ARG A 1 86 ? 12.563 0.087 -27.175 1.00 97.94 86 ARG A CA 1
ATOM 617 C C . ARG A 1 86 ? 11.648 -0.198 -25.987 1.00 97.94 86 ARG A C 1
ATOM 619 O O . ARG A 1 86 ? 10.440 -0.077 -26.135 1.00 97.94 86 ARG A O 1
ATOM 626 N N . GLU A 1 87 ? 12.212 -0.546 -24.832 1.00 98.00 87 GLU A N 1
ATOM 627 C CA . GLU A 1 87 ? 11.443 -0.733 -23.598 1.00 98.00 87 GLU A CA 1
ATOM 628 C C . GLU A 1 87 ? 10.717 0.557 -23.196 1.00 98.00 87 GLU A C 1
ATOM 630 O O . GLU A 1 87 ? 9.500 0.540 -23.032 1.00 98.00 87 GLU A O 1
ATOM 635 N N . ALA A 1 88 ? 11.426 1.687 -23.117 1.00 97.69 88 ALA A N 1
ATOM 636 C CA . ALA A 1 88 ? 10.828 2.973 -22.760 1.00 97.69 88 ALA A CA 1
ATOM 637 C C . ALA A 1 88 ? 9.737 3.415 -23.754 1.00 97.69 88 ALA A C 1
ATOM 639 O O . ALA A 1 88 ? 8.685 3.906 -23.348 1.00 97.69 88 ALA A O 1
ATOM 640 N N . ALA A 1 89 ? 9.949 3.188 -25.055 1.00 96.31 89 ALA A N 1
ATOM 641 C CA . ALA A 1 89 ? 8.948 3.464 -26.082 1.00 96.31 89 ALA A CA 1
ATOM 642 C C . ALA A 1 89 ? 7.710 2.563 -25.955 1.00 96.31 89 ALA A C 1
ATOM 644 O O . ALA A 1 89 ? 6.595 3.051 -26.121 1.00 96.31 89 ALA A O 1
ATOM 645 N N . ALA A 1 90 ? 7.883 1.277 -25.628 1.00 96.56 90 ALA A N 1
ATOM 646 C CA . ALA A 1 90 ? 6.768 0.359 -25.398 1.00 96.56 90 ALA A CA 1
ATOM 647 C C . ALA A 1 90 ? 5.916 0.803 -24.200 1.00 96.56 90 ALA A C 1
ATOM 649 O O . ALA A 1 90 ? 4.695 0.859 -24.314 1.00 96.56 90 ALA A O 1
ATOM 650 N N . TRP A 1 91 ? 6.554 1.208 -23.098 1.00 96.69 91 TRP A N 1
ATOM 651 C CA . TRP A 1 91 ? 5.863 1.780 -21.939 1.00 96.69 91 TRP A CA 1
ATOM 652 C C . TRP A 1 91 ? 5.139 3.079 -22.268 1.00 96.69 91 TRP A C 1
ATOM 654 O O . TRP A 1 91 ? 3.973 3.236 -21.921 1.00 96.69 91 TRP A O 1
ATOM 664 N N . SER A 1 92 ? 5.795 3.995 -22.981 1.00 94.94 92 SER A N 1
ATOM 665 C CA . SER A 1 92 ? 5.155 5.242 -23.398 1.00 94.94 92 SER A CA 1
ATOM 666 C C . SER A 1 92 ? 3.951 4.994 -24.310 1.00 94.94 92 SER A C 1
ATOM 668 O O . SER A 1 92 ? 2.950 5.691 -24.180 1.00 94.94 92 SER A O 1
ATOM 670 N N . ALA A 1 93 ? 4.029 4.023 -25.224 1.00 93.69 93 ALA A N 1
ATOM 671 C CA . ALA A 1 93 ? 2.927 3.673 -26.115 1.00 93.69 93 ALA A CA 1
ATOM 672 C C . ALA A 1 93 ? 1.767 3.002 -25.364 1.00 93.69 93 ALA A C 1
ATOM 674 O O . ALA A 1 93 ? 0.612 3.338 -25.623 1.00 93.69 93 ALA A O 1
ATOM 675 N N . PHE A 1 94 ? 2.078 2.097 -24.429 1.00 94.75 94 PHE A N 1
ATOM 676 C CA . PHE A 1 94 ? 1.093 1.470 -23.551 1.00 94.75 94 PHE A CA 1
ATOM 677 C C . PHE A 1 94 ? 0.350 2.524 -22.733 1.00 94.75 94 PHE A C 1
ATOM 679 O O . PHE A 1 94 ? -0.864 2.603 -22.830 1.00 94.75 94 PHE A O 1
ATOM 686 N N . LEU A 1 95 ? 1.057 3.394 -22.008 1.00 93.62 95 LEU A N 1
ATOM 687 C CA . LEU A 1 95 ? 0.432 4.392 -21.131 1.00 93.62 95 LEU A CA 1
ATOM 688 C C . LEU A 1 95 ? -0.346 5.475 -21.891 1.00 93.62 95 LEU A C 1
ATOM 690 O O . LEU A 1 95 ? -1.277 6.050 -21.341 1.00 93.62 95 LEU A O 1
ATOM 694 N N . ALA A 1 96 ? 0.019 5.761 -23.145 1.00 89.94 96 ALA A N 1
ATOM 695 C CA . ALA A 1 96 ? -0.700 6.733 -23.970 1.00 89.94 96 ALA A CA 1
ATOM 696 C C . ALA A 1 96 ? -2.072 6.227 -24.443 1.00 89.94 96 ALA A C 1
ATOM 698 O O . ALA A 1 96 ? -2.976 7.032 -24.652 1.00 89.94 96 ALA A O 1
ATOM 699 N N . LYS A 1 97 ? -2.211 4.915 -24.658 1.00 87.19 97 LYS A N 1
ATOM 700 C CA . LYS A 1 97 ? -3.464 4.290 -25.115 1.00 87.19 97 LYS A CA 1
ATOM 701 C C . LYS A 1 97 ? -4.226 3.602 -23.993 1.00 87.19 97 LYS A C 1
ATOM 703 O O . LYS A 1 97 ? -5.430 3.432 -24.094 1.00 87.19 97 LYS A O 1
ATOM 708 N N . ASP A 1 98 ? -3.499 3.210 -22.956 1.00 84.88 98 ASP A N 1
ATOM 709 C CA . ASP A 1 98 ? -3.962 2.404 -21.837 1.00 84.88 98 ASP A CA 1
ATOM 710 C C . ASP A 1 98 ? -4.637 1.093 -22.290 1.00 84.88 98 ASP A C 1
ATOM 712 O O . ASP A 1 98 ? -5.645 0.641 -21.745 1.00 84.88 98 ASP A O 1
ATOM 716 N N . GLU A 1 99 ? -4.058 0.499 -23.339 1.00 79.38 99 GLU A N 1
ATOM 717 C CA . GLU A 1 99 ? -4.524 -0.708 -24.020 1.00 79.38 99 GLU A CA 1
ATOM 718 C C . GLU A 1 99 ? -3.428 -1.780 -24.035 1.00 79.38 99 GLU A C 1
ATOM 720 O O . GLU A 1 99 ? -2.265 -1.502 -24.336 1.00 79.38 99 GLU A O 1
ATOM 725 N N . GLY A 1 100 ? -3.827 -3.030 -23.797 1.00 84.25 100 GLY A N 1
ATOM 726 C CA . GLY A 1 100 ? -2.948 -4.199 -23.827 1.00 84.25 100 GLY A CA 1
ATOM 727 C C . GLY A 1 100 ? -2.662 -4.775 -22.443 1.00 84.25 100 GLY A C 1
ATOM 728 O O . GLY A 1 100 ? -3.231 -4.351 -21.440 1.00 84.25 100 GLY A O 1
ATOM 729 N N . ASP A 1 101 ? -1.789 -5.781 -22.405 1.00 88.38 101 ASP A N 1
ATOM 730 C CA . ASP A 1 101 ? -1.386 -6.445 -21.168 1.00 88.38 101 ASP A CA 1
ATOM 731 C C . ASP A 1 101 ? -0.094 -5.813 -20.612 1.00 88.38 101 ASP A C 1
ATOM 733 O O . ASP A 1 101 ? 0.985 -6.024 -21.183 1.00 88.38 101 ASP A O 1
ATOM 737 N N . PRO A 1 102 ? -0.155 -5.062 -19.495 1.00 90.56 102 PRO A N 1
ATOM 738 C CA . PRO A 1 102 ? 1.036 -4.474 -18.882 1.00 90.56 102 PRO A CA 1
ATOM 739 C C . PRO A 1 102 ? 2.022 -5.542 -18.403 1.00 90.56 102 PRO A C 1
ATOM 741 O O . PRO A 1 102 ? 3.226 -5.292 -18.326 1.00 90.56 102 PRO A O 1
ATOM 744 N N . THR A 1 103 ? 1.543 -6.757 -18.123 1.00 90.88 103 THR A N 1
ATOM 745 C CA . THR A 1 103 ? 2.381 -7.876 -17.697 1.00 90.88 103 THR A CA 1
ATOM 746 C C . THR A 1 103 ? 3.154 -8.511 -18.850 1.00 90.88 103 THR A C 1
ATOM 748 O O . THR A 1 103 ? 4.023 -9.338 -18.596 1.00 90.88 103 THR A O 1
ATOM 751 N N . ALA A 1 104 ? 2.959 -8.077 -20.097 1.00 93.12 104 ALA A N 1
ATOM 752 C CA . ALA A 1 104 ? 3.800 -8.469 -21.227 1.00 93.12 104 ALA A CA 1
ATOM 753 C C . ALA A 1 104 ? 4.968 -7.492 -21.477 1.00 93.12 104 ALA A C 1
ATOM 755 O O . ALA A 1 104 ? 5.889 -7.801 -22.238 1.00 93.12 104 ALA A O 1
ATOM 756 N N . LEU A 1 105 ? 4.963 -6.310 -20.848 1.00 95.62 105 LEU A N 1
ATOM 757 C CA . LEU A 1 105 ? 5.954 -5.269 -21.119 1.00 95.62 105 LEU A CA 1
ATOM 758 C C . LEU A 1 105 ? 7.321 -5.576 -20.479 1.00 95.62 105 LEU A C 1
ATOM 760 O O . LEU A 1 105 ? 7.390 -6.193 -19.411 1.00 95.62 105 LEU A O 1
ATOM 764 N N . PRO A 1 106 ? 8.446 -5.158 -21.087 1.00 96.56 106 PRO A N 1
ATOM 765 C CA . PRO A 1 106 ? 9.762 -5.370 -20.490 1.00 96.56 106 PRO A CA 1
ATOM 766 C C . PRO A 1 106 ? 9.946 -4.538 -19.209 1.00 96.56 106 PRO A C 1
ATOM 768 O O . PRO A 1 106 ? 9.536 -3.383 -19.151 1.00 96.56 106 PRO A O 1
ATOM 771 N N . LEU A 1 107 ? 10.579 -5.122 -18.188 1.00 97.06 107 LEU A N 1
ATOM 772 C CA . LEU A 1 107 ? 10.820 -4.502 -16.874 1.00 97.06 107 LEU A CA 1
ATOM 773 C C . LEU A 1 107 ? 12.312 -4.531 -16.506 1.00 97.06 107 LEU A C 1
ATOM 775 O O . LEU A 1 107 ? 12.683 -4.839 -15.366 1.00 97.06 107 LEU A O 1
ATOM 779 N N . THR A 1 108 ? 13.184 -4.290 -17.490 1.00 96.06 108 THR A N 1
ATOM 780 C CA . THR A 1 108 ? 14.639 -4.312 -17.264 1.00 96.06 108 THR A CA 1
ATOM 781 C C . THR A 1 108 ? 15.137 -3.030 -16.602 1.00 96.06 108 THR A C 1
ATOM 783 O O . THR A 1 108 ? 16.175 -3.049 -15.946 1.00 96.06 108 THR A O 1
ATOM 7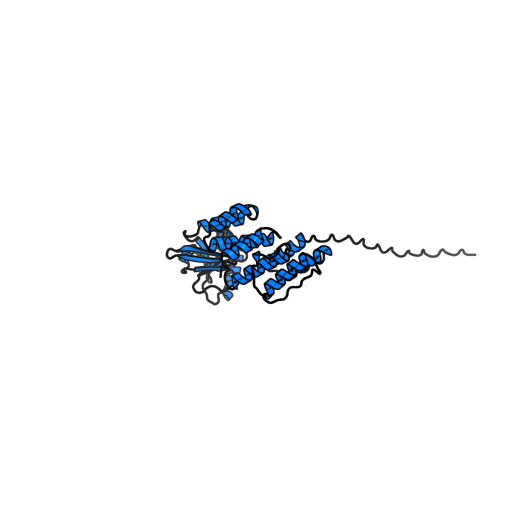86 N N . LEU A 1 109 ? 14.388 -1.930 -16.725 1.00 97.12 109 LEU A N 1
ATOM 787 C CA . LEU A 1 109 ? 14.703 -0.641 -16.117 1.00 97.12 109 LEU A CA 1
ATOM 788 C C . LEU A 1 109 ? 13.877 -0.393 -14.848 1.00 97.12 109 LEU A C 1
ATOM 790 O O . LEU A 1 109 ? 12.667 -0.626 -14.823 1.00 97.12 109 LEU A O 1
ATOM 794 N N . SER A 1 110 ? 14.500 0.198 -13.826 1.00 97.50 110 SER A N 1
ATOM 795 C CA . SER A 1 110 ? 13.820 0.616 -12.590 1.00 97.50 110 SER A CA 1
ATOM 796 C C . SER A 1 110 ? 12.663 1.587 -12.856 1.00 97.50 110 SER A C 1
ATOM 798 O O . SER A 1 110 ? 11.600 1.452 -12.256 1.00 97.50 110 SER A O 1
ATOM 800 N N . GLY A 1 111 ? 12.820 2.511 -13.814 1.00 97.62 111 GLY A N 1
ATOM 801 C CA . GLY A 1 111 ? 11.739 3.415 -14.227 1.00 97.62 111 GLY A CA 1
ATOM 802 C C . GLY A 1 111 ? 10.522 2.688 -14.805 1.00 97.62 111 GLY A C 1
ATOM 803 O O . GLY A 1 111 ? 9.396 3.030 -14.472 1.00 97.62 111 GLY A O 1
ATOM 804 N N . SER A 1 112 ? 10.728 1.624 -15.582 1.00 98.12 112 SER A N 1
ATOM 805 C CA . SER A 1 112 ? 9.636 0.810 -16.135 1.00 98.12 112 SER A CA 1
ATOM 806 C C . SER A 1 112 ? 8.861 0.071 -15.040 1.00 98.12 112 SER A C 1
ATOM 808 O O . SER A 1 112 ? 7.639 -0.021 -15.087 1.00 98.12 112 SER A O 1
ATOM 810 N N . ARG A 1 113 ? 9.566 -0.414 -14.009 1.00 98.12 113 ARG A N 1
ATOM 811 C CA . ARG A 1 113 ? 8.940 -1.026 -12.824 1.00 98.12 113 ARG A CA 1
ATOM 812 C C . ARG A 1 113 ? 8.131 -0.015 -12.025 1.00 98.12 113 ARG A C 1
ATOM 814 O O . ARG A 1 113 ? 7.016 -0.323 -11.617 1.00 98.12 113 ARG A O 1
ATOM 821 N N . LEU A 1 114 ? 8.664 1.193 -11.843 1.00 97.88 114 LEU A N 1
ATOM 822 C CA . LEU A 1 114 ? 7.924 2.272 -11.197 1.00 97.88 114 LEU A CA 1
ATOM 823 C C . LEU A 1 114 ? 6.677 2.660 -12.006 1.00 97.88 114 LEU A C 1
ATOM 825 O O . LEU A 1 114 ? 5.633 2.872 -11.406 1.00 97.88 114 LEU A O 1
ATOM 829 N N . LEU A 1 115 ? 6.741 2.684 -13.342 1.00 97.50 115 LEU A N 1
ATOM 830 C CA . LEU A 1 115 ? 5.563 2.925 -14.186 1.00 97.50 115 LEU A CA 1
ATOM 831 C C . LEU A 1 115 ? 4.497 1.841 -14.028 1.00 97.50 115 LEU A C 1
ATOM 833 O O . LEU A 1 115 ? 3.328 2.182 -13.893 1.00 97.50 115 LEU A O 1
ATOM 837 N N . LEU A 1 116 ? 4.880 0.560 -14.006 1.00 97.31 116 LEU A N 1
ATOM 838 C CA . LEU A 1 116 ? 3.937 -0.534 -13.759 1.00 97.31 116 LEU A CA 1
ATOM 839 C C . LEU A 1 116 ? 3.246 -0.384 -12.396 1.00 97.31 116 LEU A C 1
ATOM 841 O O . LEU A 1 116 ? 2.026 -0.501 -12.306 1.00 97.31 116 LEU A O 1
ATOM 845 N N . TRP A 1 117 ? 4.018 -0.080 -11.350 1.00 96.38 117 TRP A N 1
ATOM 846 C CA . TRP A 1 117 ? 3.485 0.192 -10.016 1.00 96.38 117 TRP A CA 1
ATOM 847 C C . TRP A 1 117 ? 2.525 1.390 -10.009 1.00 96.38 117 TRP A C 1
ATOM 849 O O . TRP A 1 117 ? 1.399 1.276 -9.527 1.00 96.38 117 TRP A O 1
ATOM 859 N N . SER A 1 118 ? 2.942 2.523 -10.577 1.00 94.69 118 SER A N 1
ATOM 860 C CA . SER A 1 118 ? 2.131 3.741 -10.641 1.00 94.69 118 SER A CA 1
ATOM 861 C C . SER A 1 118 ? 0.843 3.527 -11.433 1.00 94.69 118 SER A C 1
ATOM 863 O O . SER A 1 118 ? -0.215 3.960 -10.988 1.00 94.69 118 SER A O 1
ATOM 865 N N . TRP A 1 119 ? 0.914 2.824 -12.566 1.00 94.06 119 TRP A N 1
ATOM 866 C CA . TRP A 1 119 ? -0.253 2.448 -13.360 1.00 94.06 119 TRP A CA 1
ATOM 867 C C . TRP A 1 119 ? -1.223 1.582 -12.549 1.00 94.06 119 TRP A C 1
ATOM 869 O O . TRP A 1 119 ? -2.407 1.900 -12.489 1.00 94.06 119 TRP A O 1
ATOM 879 N N . MET A 1 120 ? -0.727 0.535 -11.878 1.00 93.75 120 MET A N 1
ATOM 880 C CA . MET A 1 120 ? -1.563 -0.373 -11.085 1.00 93.75 120 MET A CA 1
ATOM 881 C C . MET A 1 120 ? -2.307 0.382 -9.985 1.00 93.75 120 MET A C 1
ATOM 883 O O . MET A 1 120 ? -3.530 0.300 -9.909 1.00 93.75 120 MET A O 1
ATOM 887 N N . ARG A 1 121 ? -1.583 1.180 -9.188 1.00 91.31 121 ARG A N 1
ATOM 888 C CA . ARG A 1 121 ? -2.182 1.986 -8.117 1.00 91.31 121 A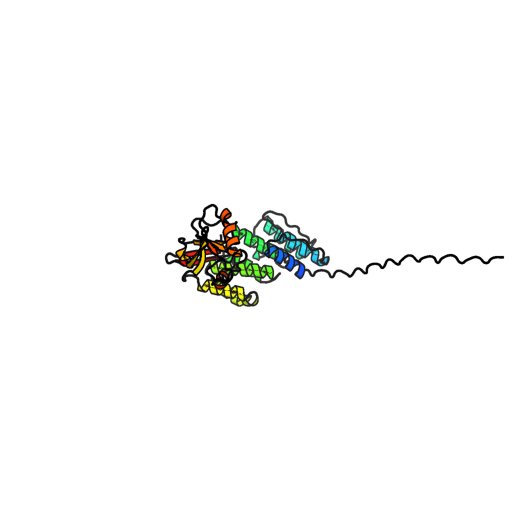RG A CA 1
ATOM 889 C C . ARG A 1 121 ? -3.218 2.968 -8.636 1.00 91.31 121 ARG A C 1
ATOM 891 O O . ARG A 1 121 ? -4.241 3.180 -7.996 1.00 91.31 121 ARG A O 1
ATOM 898 N N . GLU A 1 122 ? -2.934 3.612 -9.764 1.00 90.19 122 GLU A N 1
ATOM 899 C CA . GLU A 1 122 ? -3.852 4.581 -10.347 1.00 90.19 122 GLU A CA 1
ATOM 900 C C . GLU A 1 122 ? -5.151 3.917 -10.806 1.00 90.19 122 GLU A C 1
ATOM 902 O O . GLU A 1 122 ? -6.234 4.455 -10.565 1.00 90.19 122 GLU A O 1
ATOM 907 N N . ARG A 1 123 ? -5.053 2.725 -11.409 1.00 88.56 123 ARG A N 1
ATOM 908 C CA . ARG A 1 123 ? -6.220 1.918 -11.767 1.00 88.56 123 ARG A CA 1
ATOM 909 C C . ARG A 1 123 ? -6.999 1.503 -10.525 1.00 88.56 123 ARG A C 1
ATOM 911 O O . ARG A 1 123 ? -8.186 1.802 -10.470 1.00 88.56 123 ARG A O 1
ATOM 918 N N . ASP A 1 124 ? -6.339 0.924 -9.521 1.00 85.81 124 ASP A N 1
ATOM 919 C CA . ASP A 1 124 ? -6.998 0.449 -8.298 1.00 85.81 124 ASP A CA 1
ATOM 920 C C . ASP A 1 124 ? -7.742 1.567 -7.545 1.00 85.81 124 ASP A C 1
ATOM 922 O O . ASP A 1 124 ? -8.844 1.328 -7.054 1.00 85.81 124 ASP A O 1
ATOM 926 N N . ARG A 1 125 ? -7.218 2.806 -7.535 1.00 82.12 125 ARG A N 1
ATOM 927 C CA . ARG A 1 125 ? -7.915 3.968 -6.945 1.00 82.12 125 ARG A CA 1
ATOM 928 C C . ARG A 1 125 ? -9.221 4.340 -7.652 1.00 82.12 125 ARG A C 1
ATOM 930 O O . ARG A 1 125 ? -10.128 4.855 -7.009 1.00 82.12 125 ARG A O 1
ATOM 937 N N . HIS A 1 126 ? -9.308 4.141 -8.966 1.00 81.00 126 HIS A N 1
ATOM 938 C CA . HIS A 1 126 ? -10.490 4.515 -9.751 1.00 81.00 126 HIS A CA 1
ATOM 939 C C . HIS A 1 126 ? -11.489 3.364 -9.871 1.00 81.00 126 HIS A C 1
ATOM 941 O O . HIS A 1 126 ? -12.699 3.566 -9.778 1.00 81.00 126 HIS A O 1
ATOM 947 N N . ALA A 1 127 ? -10.979 2.161 -10.115 1.00 82.38 127 ALA A N 1
ATOM 948 C CA . ALA A 1 127 ? -11.743 0.934 -10.227 1.00 82.38 127 ALA A CA 1
ATOM 949 C C . ALA A 1 127 ? -10.807 -0.250 -9.929 1.00 82.38 127 ALA A C 1
ATOM 951 O O . ALA A 1 127 ? -9.882 -0.483 -10.713 1.00 82.38 127 ALA A O 1
ATOM 952 N N . PRO A 1 128 ? -11.051 -1.020 -8.851 1.00 80.94 128 PRO A N 1
ATOM 953 C CA . PRO A 1 128 ? -10.199 -2.143 -8.486 1.00 80.94 128 PRO A CA 1
ATOM 954 C C . PRO A 1 128 ? -9.957 -3.085 -9.664 1.00 80.94 128 PRO A C 1
ATOM 956 O O . PRO A 1 128 ? -10.898 -3.556 -10.313 1.00 80.94 128 PRO A O 1
ATOM 959 N N . LEU A 1 129 ? -8.685 -3.369 -9.933 1.00 89.38 129 LEU A N 1
ATOM 960 C CA . LEU A 1 129 ? -8.280 -4.312 -10.960 1.00 89.38 129 LEU A CA 1
ATOM 961 C C . LEU A 1 129 ? -8.841 -5.703 -10.642 1.00 89.38 129 LEU A C 1
ATOM 963 O O . LEU A 1 129 ? -8.916 -6.101 -9.471 1.00 89.38 129 LEU A O 1
ATOM 967 N N . PRO A 1 130 ? -9.176 -6.504 -11.672 1.00 91.69 130 PRO A N 1
ATOM 968 C CA . PRO A 1 130 ? -9.493 -7.905 -11.468 1.00 91.69 130 PRO A CA 1
ATOM 969 C C . PRO A 1 130 ? -8.368 -8.593 -10.696 1.00 91.69 130 PRO A C 1
ATOM 971 O O . PRO A 1 130 ? -7.189 -8.445 -11.027 1.00 91.69 130 PRO A O 1
ATOM 974 N N . LYS A 1 131 ? -8.741 -9.392 -9.696 1.00 93.44 131 LYS A N 1
ATOM 975 C CA . LYS A 1 131 ? -7.810 -10.070 -8.786 1.00 93.44 131 LYS A CA 1
ATOM 976 C C . LYS A 1 131 ? -6.651 -10.774 -9.497 1.00 93.44 131 LYS A C 1
ATOM 978 O O . LYS A 1 131 ? -5.504 -10.633 -9.088 1.00 93.44 131 LYS A O 1
ATOM 983 N N . ALA A 1 132 ? -6.941 -11.508 -10.573 1.00 93.44 132 ALA A N 1
ATOM 984 C CA . ALA A 1 132 ? -5.924 -12.220 -11.346 1.00 93.44 132 ALA A CA 1
ATOM 985 C C . ALA A 1 132 ? -4.924 -11.265 -12.022 1.00 93.44 132 ALA A C 1
ATOM 987 O O . ALA A 1 132 ? -3.722 -11.511 -11.988 1.00 93.44 132 ALA A O 1
ATOM 988 N N . THR A 1 133 ? -5.410 -10.158 -12.590 1.00 93.31 133 THR A N 1
ATOM 989 C CA . THR A 1 133 ? -4.570 -9.128 -13.212 1.00 93.31 133 THR A CA 1
ATOM 990 C C . THR A 1 133 ? -3.691 -8.442 -12.173 1.00 93.31 133 THR A C 1
ATOM 992 O O . THR A 1 133 ? -2.487 -8.325 -12.383 1.00 93.31 133 THR A O 1
ATOM 995 N N . ARG A 1 134 ? -4.266 -8.045 -11.031 1.00 95.31 134 ARG A N 1
ATOM 996 C CA . ARG A 1 134 ? -3.512 -7.430 -9.933 1.00 95.31 134 ARG A CA 1
ATOM 997 C C . ARG A 1 134 ? -2.418 -8.366 -9.416 1.00 95.31 134 ARG A C 1
ATOM 999 O O . ARG A 1 134 ? -1.261 -7.967 -9.362 1.00 95.31 134 ARG A O 1
ATOM 1006 N N . ALA A 1 135 ? -2.754 -9.629 -9.140 1.00 96.19 135 ALA A N 1
ATOM 1007 C CA . ALA A 1 135 ? -1.783 -10.625 -8.686 1.00 96.19 135 ALA A CA 1
ATOM 1008 C C . ALA A 1 135 ? -0.638 -10.831 -9.693 1.00 96.19 135 ALA A C 1
ATOM 1010 O O . ALA A 1 135 ? 0.524 -10.882 -9.296 1.00 96.19 135 ALA A O 1
ATOM 1011 N N . ALA A 1 136 ? -0.945 -10.887 -10.993 1.00 96.38 136 ALA A N 1
ATOM 1012 C CA . ALA A 1 136 ? 0.071 -11.016 -12.034 1.00 96.38 136 ALA A CA 1
ATOM 1013 C C . ALA A 1 136 ? 1.016 -9.802 -12.073 1.00 96.38 136 ALA A C 1
ATOM 1015 O O . ALA A 1 136 ? 2.230 -9.964 -12.191 1.00 96.38 136 ALA A O 1
ATOM 1016 N N . VAL A 1 137 ? 0.483 -8.586 -11.932 1.00 96.75 137 VAL A N 1
ATOM 1017 C CA . VAL A 1 137 ? 1.291 -7.360 -11.874 1.00 96.75 137 VAL A CA 1
ATOM 1018 C C . VAL A 1 137 ? 2.189 -7.337 -10.635 1.00 96.75 137 VAL A C 1
ATOM 1020 O O . VAL A 1 137 ? 3.387 -7.074 -10.755 1.00 96.75 137 VAL A O 1
ATOM 1023 N N . GLU A 1 138 ? 1.637 -7.647 -9.461 1.00 97.38 138 GLU A N 1
ATOM 1024 C CA . GLU A 1 138 ? 2.391 -7.758 -8.208 1.00 97.38 138 GLU A CA 1
ATOM 1025 C C . GLU A 1 138 ? 3.538 -8.764 -8.339 1.00 97.38 138 GLU A C 1
ATOM 1027 O O . GLU A 1 138 ? 4.676 -8.448 -7.997 1.00 97.38 138 GLU A O 1
ATOM 1032 N N . ASP A 1 139 ? 3.268 -9.949 -8.893 1.00 97.12 139 ASP A N 1
ATOM 1033 C CA . ASP A 1 139 ? 4.275 -10.996 -9.069 1.00 97.12 139 ASP A CA 1
ATOM 1034 C C . ASP A 1 139 ? 5.417 -10.528 -9.977 1.00 97.12 139 ASP A C 1
ATOM 1036 O O . ASP A 1 139 ? 6.588 -10.678 -9.620 1.00 97.12 139 ASP A O 1
ATOM 1040 N N . ARG A 1 140 ? 5.103 -9.849 -11.088 1.00 96.62 140 ARG A N 1
ATOM 1041 C CA . ARG A 1 140 ? 6.119 -9.260 -11.977 1.00 96.62 140 ARG A CA 1
ATOM 1042 C C . ARG A 1 140 ? 6.967 -8.184 -11.298 1.00 96.62 140 ARG A C 1
ATOM 1044 O O . ARG A 1 140 ? 8.173 -8.072 -11.561 1.00 96.62 140 ARG A O 1
ATOM 1051 N N . LEU A 1 141 ? 6.367 -7.378 -10.424 1.00 97.06 141 LEU A N 1
ATOM 1052 C CA . LEU A 1 141 ? 7.103 -6.397 -9.626 1.00 97.06 141 LEU A CA 1
ATOM 1053 C C . LEU A 1 141 ? 8.015 -7.088 -8.603 1.00 97.06 141 LEU A C 1
ATOM 1055 O O . LEU A 1 141 ? 9.152 -6.653 -8.424 1.00 97.06 141 LEU A O 1
ATOM 1059 N N . LEU A 1 142 ? 7.566 -8.194 -8.006 1.00 96.94 142 LEU A N 1
ATOM 1060 C CA . LEU A 1 142 ? 8.313 -8.973 -7.014 1.00 96.94 142 LEU A CA 1
ATOM 1061 C C . LEU A 1 142 ? 9.477 -9.790 -7.601 1.00 96.94 142 LEU A C 1
ATOM 1063 O O . LEU A 1 142 ? 10.392 -10.140 -6.861 1.00 96.94 142 LEU A O 1
ATOM 1067 N N . GLU A 1 143 ? 9.488 -10.079 -8.904 1.00 94.62 143 GLU A N 1
ATOM 1068 C CA . GLU A 1 143 ? 10.562 -10.840 -9.570 1.00 94.62 143 GLU A CA 1
ATOM 1069 C C . GLU A 1 143 ? 11.934 -10.138 -9.575 1.00 94.62 143 GLU A C 1
ATOM 1071 O O . GLU A 1 143 ? 12.955 -10.798 -9.769 1.00 94.62 143 GLU A O 1
ATOM 1076 N N . GLY A 1 144 ? 12.004 -8.813 -9.392 1.00 90.94 144 GLY A N 1
ATOM 1077 C CA . GLY A 1 144 ? 13.287 -8.100 -9.405 1.00 90.94 144 GLY A CA 1
ATOM 1078 C C . GLY A 1 144 ? 13.192 -6.575 -9.332 1.00 90.94 144 GLY A C 1
ATOM 1079 O O . GLY A 1 144 ? 12.143 -6.005 -9.047 1.00 90.94 144 GLY A O 1
ATOM 1080 N N . GLY A 1 145 ? 14.303 -5.893 -9.616 1.00 91.62 145 GLY A N 1
ATOM 1081 C CA . GLY A 1 145 ? 14.399 -4.428 -9.548 1.00 91.62 145 GLY A CA 1
ATOM 1082 C C . GLY A 1 145 ? 14.741 -3.905 -8.150 1.00 91.62 145 GLY A C 1
ATOM 1083 O O . GLY A 1 145 ? 15.215 -4.680 -7.331 1.00 91.62 145 GLY A O 1
ATOM 1084 N N . PRO A 1 146 ? 14.540 -2.610 -7.866 1.00 94.62 146 PRO A N 1
ATOM 1085 C CA . PRO A 1 146 ? 14.865 -2.007 -6.571 1.00 94.62 146 PRO A CA 1
ATOM 1086 C C . PRO A 1 146 ? 14.077 -2.595 -5.392 1.00 94.62 146 PRO A C 1
ATOM 1088 O O . PRO A 1 146 ? 12.866 -2.787 -5.489 1.00 94.62 146 PRO A O 1
ATOM 1091 N N . ASP A 1 147 ? 14.747 -2.808 -4.257 1.00 94.12 147 ASP A N 1
ATOM 1092 C CA . ASP A 1 147 ? 14.163 -3.424 -3.054 1.00 94.12 147 ASP A CA 1
ATOM 1093 C C . ASP A 1 147 ? 12.926 -2.672 -2.544 1.00 94.12 147 ASP A C 1
ATOM 1095 O O . ASP A 1 147 ? 11.920 -3.299 -2.225 1.00 94.12 147 ASP A O 1
ATOM 1099 N N . THR A 1 148 ? 12.958 -1.336 -2.552 1.00 94.50 148 THR A N 1
ATOM 1100 C CA . THR A 1 148 ? 11.830 -0.486 -2.139 1.00 94.50 148 THR A CA 1
ATOM 1101 C C . THR A 1 148 ? 10.570 -0.757 -2.967 1.00 94.50 148 THR A C 1
ATOM 1103 O O . THR A 1 148 ? 9.497 -0.943 -2.401 1.00 94.50 148 THR A O 1
ATOM 1106 N N . LEU A 1 149 ? 10.697 -0.869 -4.298 1.00 95.62 149 LEU A N 1
ATOM 1107 C CA . LEU A 1 149 ? 9.564 -1.183 -5.180 1.00 95.62 149 LEU A CA 1
ATOM 1108 C C . LEU A 1 149 ? 9.008 -2.582 -4.909 1.00 95.62 149 LEU A C 1
ATOM 1110 O O . LEU A 1 149 ? 7.792 -2.772 -4.902 1.00 95.62 149 LEU A O 1
ATOM 1114 N N . ARG A 1 150 ? 9.887 -3.560 -4.659 1.00 95.88 150 ARG A N 1
ATOM 1115 C CA . ARG A 1 150 ? 9.448 -4.914 -4.300 1.00 95.88 150 ARG A CA 1
ATOM 1116 C C . ARG A 1 150 ? 8.737 -4.926 -2.945 1.00 95.88 150 ARG A C 1
ATOM 1118 O O . ARG A 1 150 ? 7.740 -5.623 -2.798 1.00 95.88 150 ARG A O 1
ATOM 1125 N N . GLY A 1 151 ? 9.207 -4.131 -1.983 1.00 95.31 151 GLY A N 1
ATOM 1126 C CA . GLY A 1 151 ? 8.556 -3.939 -0.687 1.00 95.31 151 GLY A CA 1
ATOM 1127 C C . GLY A 1 151 ? 7.153 -3.343 -0.819 1.00 95.31 151 GLY A C 1
ATOM 1128 O O . GLY A 1 151 ? 6.214 -3.847 -0.206 1.00 95.31 151 GLY A O 1
ATOM 1129 N N . TRP A 1 152 ? 6.980 -2.332 -1.675 1.00 95.25 152 TRP A N 1
ATOM 1130 C CA . TRP A 1 152 ? 5.665 -1.760 -1.974 1.00 95.25 152 TRP A CA 1
ATOM 1131 C C . TRP A 1 152 ? 4.711 -2.781 -2.598 1.00 95.25 152 TRP A C 1
ATOM 1133 O O . TRP A 1 152 ? 3.591 -2.942 -2.114 1.00 95.25 152 TRP A O 1
ATOM 1143 N N . ALA A 1 153 ? 5.169 -3.518 -3.615 1.00 96.31 153 ALA A N 1
ATOM 1144 C CA . ALA A 1 153 ? 4.379 -4.566 -4.258 1.00 96.31 153 ALA A CA 1
ATOM 1145 C C . ALA A 1 153 ? 3.998 -5.688 -3.278 1.00 96.31 153 ALA A C 1
ATOM 1147 O O . ALA A 1 153 ? 2.861 -6.152 -3.286 1.00 96.31 153 ALA A O 1
ATOM 1148 N N . LEU A 1 154 ? 4.916 -6.091 -2.391 1.00 96.94 154 LEU A N 1
ATOM 1149 C CA . LEU A 1 154 ? 4.645 -7.104 -1.371 1.00 96.94 154 LEU A CA 1
ATOM 1150 C C . LEU A 1 154 ? 3.592 -6.621 -0.372 1.00 96.94 154 LEU A C 1
ATOM 1152 O O . LEU A 1 154 ? 2.638 -7.344 -0.087 1.00 96.94 154 LEU A O 1
ATOM 1156 N N . ARG A 1 155 ? 3.746 -5.395 0.143 1.00 95.12 155 ARG A N 1
ATOM 1157 C CA . ARG A 1 155 ? 2.772 -4.775 1.049 1.00 95.12 155 ARG A CA 1
ATOM 1158 C C . ARG A 1 155 ? 1.392 -4.721 0.400 1.00 95.12 155 ARG A C 1
ATOM 1160 O O . ARG A 1 155 ? 0.416 -5.095 1.042 1.00 95.12 155 ARG A O 1
ATOM 1167 N N . HIS A 1 156 ? 1.320 -4.289 -0.857 1.00 95.94 156 HIS A N 1
ATOM 1168 C CA . HIS A 1 156 ? 0.079 -4.236 -1.627 1.00 95.94 156 HIS A CA 1
ATOM 1169 C C . HIS A 1 156 ? -0.586 -5.611 -1.724 1.00 95.94 156 HIS A C 1
ATOM 1171 O O . HIS A 1 156 ? -1.735 -5.775 -1.313 1.00 95.94 156 HIS A O 1
ATOM 1177 N N . ALA A 1 157 ? 0.178 -6.618 -2.156 1.00 96.88 157 ALA A N 1
ATOM 1178 C CA . ALA A 1 157 ? -0.295 -7.988 -2.304 1.00 96.88 157 ALA A CA 1
ATOM 1179 C C . ALA A 1 157 ? -0.826 -8.570 -0.985 1.00 96.88 157 ALA A C 1
ATOM 1181 O O . ALA A 1 157 ? -1.859 -9.239 -0.969 1.00 96.88 157 ALA A O 1
ATOM 1182 N N . LEU A 1 158 ? -0.151 -8.294 0.136 1.00 96.56 158 LEU A N 1
ATOM 1183 C CA . LEU A 1 158 ? -0.581 -8.735 1.463 1.00 96.56 158 LEU A CA 1
ATOM 1184 C C . LEU A 1 158 ? -1.842 -8.004 1.942 1.00 96.56 158 LEU A C 1
ATOM 1186 O O . LEU A 1 158 ? -2.746 -8.656 2.463 1.00 96.56 158 LEU A O 1
ATOM 1190 N N . CYS A 1 159 ? -1.945 -6.688 1.721 1.00 95.44 159 CYS A N 1
ATOM 1191 C CA . CYS A 1 159 ? -3.151 -5.919 2.050 1.00 95.44 159 CYS A CA 1
ATOM 1192 C C . CYS A 1 159 ? -4.376 -6.462 1.302 1.00 95.44 159 CYS A C 1
ATOM 1194 O O . CYS A 1 159 ? -5.419 -6.686 1.916 1.00 95.44 159 CYS A O 1
ATOM 1196 N N . PHE A 1 160 ? -4.242 -6.730 -0.001 1.00 95.69 160 PHE A N 1
ATOM 1197 C CA . PHE A 1 160 ? -5.323 -7.314 -0.796 1.00 95.69 160 PHE A CA 1
ATOM 1198 C C . PHE A 1 160 ? -5.617 -8.768 -0.419 1.00 95.69 160 PHE A C 1
ATOM 1200 O O . PHE A 1 160 ? -6.785 -9.146 -0.362 1.00 95.69 160 PHE A O 1
ATOM 1207 N N . ALA A 1 161 ? -4.602 -9.577 -0.101 1.00 96.56 161 ALA A N 1
ATOM 1208 C CA . ALA A 1 161 ? -4.825 -10.940 0.374 1.00 96.56 161 ALA A CA 1
ATOM 1209 C C . ALA A 1 161 ? -5.666 -10.957 1.662 1.00 96.56 161 ALA A C 1
ATOM 1211 O O . ALA A 1 161 ? -6.603 -11.747 1.758 1.00 96.56 161 ALA A O 1
ATOM 1212 N N . VAL A 1 162 ? -5.385 -10.066 2.621 1.00 96.06 162 VAL A N 1
ATOM 1213 C CA . VAL A 1 162 ? -6.192 -9.921 3.847 1.00 96.06 162 VAL A CA 1
ATOM 1214 C C . VAL A 1 162 ? -7.603 -9.423 3.519 1.00 96.06 162 VAL A C 1
ATOM 1216 O O . VAL A 1 162 ? -8.579 -10.042 3.943 1.00 96.06 162 VAL A O 1
ATOM 1219 N N . ALA A 1 163 ? -7.725 -8.359 2.719 1.00 94.94 163 ALA A N 1
ATOM 1220 C CA . ALA A 1 163 ? -9.011 -7.764 2.344 1.00 94.94 163 ALA A CA 1
ATOM 1221 C C . ALA A 1 163 ? -9.962 -8.754 1.652 1.00 94.94 163 ALA A C 1
ATOM 1223 O O . ALA A 1 163 ? -11.173 -8.715 1.866 1.00 94.94 163 ALA A O 1
ATOM 1224 N N . GLU A 1 164 ? -9.412 -9.653 0.838 1.00 95.12 164 GLU A N 1
ATOM 1225 C CA . GLU A 1 164 ? -10.160 -10.666 0.090 1.00 95.12 164 GLU A CA 1
ATOM 1226 C C . GLU A 1 164 ? -10.244 -12.020 0.806 1.00 95.12 164 GLU A C 1
ATOM 1228 O O . GLU A 1 164 ? -10.773 -12.976 0.234 1.00 95.12 164 GLU A O 1
ATOM 1233 N N . LYS A 1 165 ? -9.708 -12.122 2.030 1.00 95.81 165 LYS A N 1
ATOM 1234 C CA . LYS A 1 165 ? -9.581 -13.374 2.793 1.00 95.81 165 LYS A CA 1
ATOM 1235 C C . LYS A 1 165 ? -8.886 -14.498 2.006 1.00 95.81 165 LYS A C 1
ATOM 1237 O O . LYS A 1 165 ? -9.201 -15.678 2.156 1.00 95.81 165 LYS A O 1
ATOM 1242 N N . ASP A 1 166 ? -7.926 -14.146 1.155 1.00 96.75 166 ASP A N 1
ATOM 1243 C CA . ASP A 1 166 ? -7.219 -15.088 0.292 1.00 96.75 166 ASP A CA 1
ATOM 1244 C C . ASP A 1 166 ? -6.004 -15.708 0.991 1.00 96.75 166 ASP A C 1
ATOM 1246 O O . ASP A 1 166 ? -4.847 -15.309 0.803 1.00 96.75 166 ASP A O 1
ATOM 1250 N N . LEU A 1 167 ? -6.277 -16.739 1.790 1.00 96.06 167 LEU A N 1
ATOM 1251 C CA . LEU A 1 167 ? -5.239 -17.495 2.486 1.00 96.06 167 LEU A CA 1
ATOM 1252 C C . LEU A 1 167 ? -4.297 -18.235 1.519 1.00 96.06 167 LEU A C 1
ATOM 1254 O O . LEU A 1 167 ? -3.122 -18.452 1.834 1.00 96.06 167 LEU A O 1
ATOM 1258 N N . THR A 1 168 ? -4.785 -18.616 0.337 1.00 97.06 168 THR A N 1
ATOM 1259 C CA . THR A 1 168 ? -3.980 -19.284 -0.691 1.00 97.06 168 THR A CA 1
ATOM 1260 C C . THR A 1 168 ? -2.917 -18.335 -1.233 1.00 97.06 168 THR A C 1
ATOM 1262 O O . THR A 1 168 ? -1.736 -18.689 -1.247 1.00 97.06 168 THR A O 1
ATOM 1265 N N . ARG A 1 169 ? -3.301 -17.107 -1.603 1.00 97.31 169 ARG A N 1
ATOM 1266 C CA . ARG A 1 169 ? -2.366 -16.065 -2.046 1.00 97.31 169 ARG A CA 1
ATOM 1267 C C . ARG A 1 169 ? -1.365 -15.713 -0.955 1.00 97.31 169 ARG A C 1
ATOM 1269 O O . ARG A 1 169 ? -0.169 -15.679 -1.235 1.00 97.31 169 ARG A O 1
ATOM 1276 N N . PHE A 1 170 ? -1.823 -15.517 0.283 1.00 97.44 170 PHE A N 1
ATOM 1277 C CA . PHE A 1 170 ? -0.932 -15.250 1.414 1.00 97.44 170 PHE A CA 1
ATOM 1278 C C . PHE A 1 170 ? 0.125 -16.350 1.584 1.00 97.44 170 PHE A C 1
ATOM 1280 O O . PHE A 1 170 ? 1.316 -16.063 1.691 1.00 97.44 170 PHE A O 1
ATOM 1287 N N . THR A 1 171 ? -0.298 -17.614 1.555 1.00 97.44 171 THR A N 1
ATOM 1288 C CA . THR A 1 171 ? 0.594 -18.765 1.735 1.00 97.44 171 THR A CA 1
ATOM 1289 C C . THR A 1 171 ? 1.597 -18.886 0.586 1.00 97.44 171 THR A C 1
ATOM 1291 O O . THR A 1 171 ? 2.775 -19.147 0.830 1.00 97.44 171 THR A O 1
ATOM 1294 N N . ALA A 1 172 ? 1.166 -18.642 -0.656 1.00 97.56 172 ALA A N 1
ATOM 1295 C CA . ALA A 1 172 ? 2.045 -18.618 -1.823 1.00 97.56 172 ALA A CA 1
ATOM 1296 C C . ALA A 1 172 ? 3.101 -17.502 -1.727 1.00 97.56 172 ALA A C 1
ATOM 1298 O O . ALA A 1 172 ? 4.279 -17.749 -1.989 1.00 97.56 172 ALA A O 1
ATOM 1299 N N . LEU A 1 173 ? 2.713 -16.294 -1.305 1.00 97.50 173 LEU A N 1
ATOM 1300 C CA . LEU A 1 173 ? 3.652 -15.192 -1.072 1.00 97.50 173 LEU A CA 1
ATOM 1301 C C . LEU A 1 173 ? 4.636 -15.541 0.048 1.00 97.50 173 LEU A C 1
ATOM 1303 O O . LEU A 1 173 ? 5.845 -15.409 -0.132 1.00 97.50 173 LEU A O 1
ATOM 1307 N N . LYS A 1 174 ? 4.135 -16.060 1.174 1.00 96.94 174 LYS A N 1
ATOM 1308 C CA . LYS A 1 174 ? 4.945 -16.440 2.338 1.00 96.94 174 LYS A CA 1
ATOM 1309 C C . LYS A 1 174 ? 5.989 -17.494 1.980 1.00 96.94 174 LYS A C 1
ATOM 1311 O O . LYS A 1 174 ? 7.154 -17.334 2.319 1.00 96.94 174 LYS A O 1
ATOM 1316 N N . ALA A 1 175 ? 5.598 -18.542 1.256 1.00 96.38 175 ALA A N 1
ATOM 1317 C CA . ALA A 1 175 ? 6.508 -19.615 0.858 1.00 96.38 175 ALA A CA 1
ATOM 1318 C C . ALA A 1 175 ? 7.664 -19.125 -0.029 1.00 96.38 175 ALA A C 1
ATOM 1320 O O . ALA A 1 175 ? 8.763 -19.665 0.040 1.00 96.38 175 ALA A O 1
ATOM 1321 N N . ASN A 1 176 ? 7.418 -18.103 -0.850 1.00 94.81 176 ASN A N 1
ATOM 1322 C CA . ASN A 1 176 ? 8.354 -17.670 -1.881 1.00 94.81 176 ASN A CA 1
ATOM 1323 C C . ASN A 1 176 ? 9.122 -16.386 -1.541 1.00 94.81 176 ASN A C 1
ATOM 1325 O O . ASN A 1 176 ? 10.070 -16.063 -2.257 1.00 94.81 176 ASN A O 1
ATOM 1329 N N . ARG A 1 177 ? 8.673 -15.610 -0.545 1.00 95.62 177 ARG A N 1
ATOM 1330 C CA . ARG A 1 177 ? 9.152 -14.237 -0.292 1.00 95.62 177 ARG A CA 1
ATOM 1331 C C . ARG A 1 177 ? 9.344 -13.901 1.192 1.00 95.62 177 ARG A C 1
ATOM 1333 O O . ARG A 1 177 ? 9.577 -12.738 1.505 1.00 95.62 177 ARG A O 1
ATOM 1340 N N . MET A 1 178 ? 9.216 -14.871 2.107 1.00 92.50 178 MET A N 1
ATOM 1341 C CA . MET A 1 178 ? 9.347 -14.651 3.561 1.00 92.50 178 MET A CA 1
ATOM 1342 C C . MET A 1 178 ? 10.618 -13.880 3.940 1.00 92.50 178 MET A C 1
ATOM 1344 O O . MET A 1 178 ? 10.587 -13.003 4.798 1.00 92.50 178 MET A O 1
ATOM 1348 N N . ASP A 1 179 ? 11.725 -14.207 3.286 1.00 92.69 179 ASP A N 1
ATOM 1349 C CA . ASP A 1 179 ? 13.044 -13.617 3.493 1.00 92.69 179 ASP A CA 1
ATOM 1350 C C . ASP A 1 179 ? 13.096 -12.109 3.216 1.00 92.69 179 ASP A C 1
ATOM 1352 O O . ASP A 1 179 ? 13.922 -11.412 3.801 1.00 92.69 179 ASP A O 1
ATOM 1356 N N . MET A 1 180 ? 12.203 -11.587 2.372 1.00 93.12 180 MET A N 1
ATOM 1357 C CA . MET A 1 180 ? 12.176 -10.165 2.035 1.00 93.12 180 MET A CA 1
ATOM 1358 C C . MET A 1 180 ? 11.666 -9.279 3.175 1.00 93.12 180 MET A C 1
ATOM 1360 O O . MET A 1 180 ? 12.130 -8.149 3.308 1.00 93.12 180 MET A O 1
ATOM 1364 N N . ALA A 1 181 ? 10.680 -9.749 3.948 1.00 91.62 181 ALA A N 1
ATOM 1365 C CA . ALA A 1 181 ? 10.035 -8.950 4.993 1.00 91.62 181 ALA A CA 1
ATOM 1366 C C . ALA A 1 181 ? 9.364 -9.827 6.077 1.00 91.62 181 ALA A C 1
ATOM 1368 O O . ALA A 1 181 ? 8.130 -9.893 6.144 1.00 91.62 181 ALA A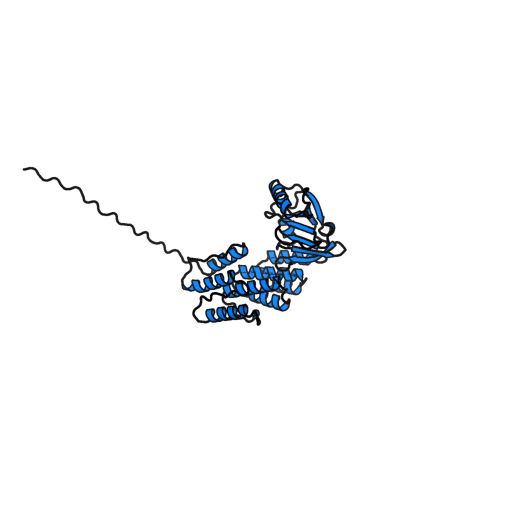 O 1
ATOM 1369 N N . PRO A 1 182 ? 10.144 -10.504 6.943 1.00 93.19 182 PRO A N 1
ATOM 1370 C CA . PRO A 1 182 ? 9.610 -11.454 7.925 1.00 93.19 182 PRO A CA 1
ATOM 1371 C C . PRO A 1 182 ? 8.556 -10.859 8.868 1.00 93.19 182 PRO A C 1
ATOM 1373 O O . PRO A 1 182 ? 7.522 -11.482 9.137 1.00 93.19 182 PRO A O 1
ATOM 1376 N N . ASP A 1 183 ? 8.779 -9.626 9.322 1.00 91.06 183 ASP A N 1
ATOM 1377 C CA . ASP A 1 183 ? 7.869 -8.934 10.238 1.00 91.06 183 ASP A CA 1
ATOM 1378 C C . ASP A 1 183 ? 6.533 -8.620 9.555 1.00 91.06 183 ASP A C 1
ATOM 1380 O O . ASP A 1 183 ? 5.471 -8.869 10.117 1.00 91.06 183 ASP A O 1
ATOM 1384 N N . THR A 1 184 ? 6.565 -8.189 8.289 1.00 91.38 184 THR A N 1
ATOM 1385 C CA . THR A 1 184 ? 5.365 -7.929 7.473 1.00 91.38 184 THR A CA 1
ATOM 1386 C C . THR A 1 184 ? 4.514 -9.190 7.300 1.00 91.38 184 THR A C 1
ATOM 1388 O O . THR A 1 184 ? 3.283 -9.128 7.400 1.00 91.38 184 THR A O 1
ATOM 1391 N N . PHE A 1 185 ? 5.142 -10.352 7.087 1.00 94.44 185 PHE A N 1
ATOM 1392 C CA . PHE A 1 185 ? 4.426 -11.629 7.030 1.00 94.44 185 PHE A CA 1
ATOM 1393 C C . PHE A 1 185 ? 3.836 -12.029 8.378 1.00 94.44 185 PHE A C 1
ATOM 1395 O O . PHE A 1 185 ? 2.713 -12.531 8.414 1.00 94.44 185 PHE A O 1
ATOM 1402 N N . THR A 1 186 ? 4.565 -11.801 9.468 1.00 92.25 186 THR A N 1
ATOM 1403 C CA . THR A 1 186 ? 4.088 -12.084 10.827 1.00 92.25 186 THR A CA 1
ATOM 1404 C C . THR A 1 186 ? 2.871 -11.223 11.159 1.00 92.25 186 THR A C 1
ATOM 1406 O O . THR A 1 186 ? 1.835 -11.757 11.546 1.00 92.25 186 THR A O 1
ATOM 1409 N N . SER A 1 187 ? 2.938 -9.915 10.899 1.00 90.38 187 SER A N 1
ATOM 1410 C CA . SER A 1 187 ? 1.813 -8.992 11.075 1.00 90.38 187 SER A CA 1
ATOM 1411 C C . SER A 1 187 ? 0.596 -9.383 10.232 1.00 90.38 187 SER A C 1
ATOM 1413 O O . SER A 1 187 ? -0.524 -9.411 10.739 1.00 90.38 187 SER A O 1
ATOM 1415 N N . SER A 1 188 ? 0.804 -9.756 8.967 1.00 92.69 188 SER A N 1
ATOM 1416 C CA . SER A 1 188 ? -0.287 -10.208 8.091 1.00 92.69 188 SER A CA 1
ATOM 1417 C C . SER A 1 188 ? -0.897 -11.530 8.569 1.00 92.69 188 SER A C 1
ATOM 1419 O O . SER A 1 188 ? -2.108 -11.714 8.499 1.00 92.69 188 SER A O 1
ATOM 1421 N N . GLN A 1 189 ? -0.082 -12.450 9.095 1.00 92.88 189 GLN A N 1
ATOM 1422 C CA . GLN A 1 189 ? -0.566 -13.704 9.672 1.00 92.88 189 GLN A CA 1
ATOM 1423 C C . GLN A 1 189 ? -1.447 -13.461 10.901 1.00 92.88 189 GLN A C 1
ATOM 1425 O O . GLN A 1 189 ? -2.491 -14.101 11.025 1.00 92.88 189 GLN A O 1
ATOM 1430 N N . SER A 1 190 ? -1.049 -12.537 11.781 1.00 89.75 190 SER A N 1
ATOM 1431 C CA . SER A 1 190 ? -1.864 -12.137 12.931 1.00 89.75 190 SER A CA 1
ATOM 1432 C C . SER A 1 190 ? -3.224 -11.601 12.485 1.00 89.75 190 SER A C 1
ATOM 1434 O O . SER A 1 190 ? -4.238 -12.003 13.042 1.00 89.75 190 SER A O 1
ATOM 1436 N N . LEU A 1 191 ? -3.272 -10.783 11.429 1.00 91.19 191 LEU A N 1
ATOM 1437 C CA . LEU A 1 191 ? -4.535 -10.287 10.872 1.00 91.19 191 LEU A CA 1
ATOM 1438 C C . LEU A 1 191 ? -5.440 -11.400 10.349 1.00 91.19 191 LEU A C 1
ATOM 1440 O O . LEU A 1 191 ? -6.628 -11.406 10.655 1.00 91.19 191 LEU A O 1
ATOM 1444 N N . PHE A 1 192 ? -4.891 -12.359 9.599 1.00 92.50 192 PHE A N 1
ATOM 1445 C CA . PHE A 1 192 ? -5.670 -13.508 9.132 1.00 92.50 192 PHE A CA 1
ATOM 1446 C C . PHE A 1 192 ? -6.283 -14.304 10.288 1.00 92.50 192 PHE A C 1
ATOM 1448 O O . PHE A 1 192 ? -7.397 -14.797 10.149 1.00 92.50 192 PHE A O 1
ATOM 1455 N N . ALA A 1 193 ? -5.586 -14.409 11.422 1.00 89.62 193 ALA A N 1
ATOM 1456 C CA . ALA A 1 193 ? -6.093 -15.096 12.608 1.00 89.62 193 ALA A CA 1
ATOM 1457 C C . ALA A 1 193 ? -7.210 -14.326 13.339 1.00 89.62 193 ALA A C 1
ATOM 1459 O O . ALA A 1 193 ? -7.942 -14.931 14.118 1.00 89.62 193 ALA A O 1
ATOM 1460 N N . LEU A 1 194 ? -7.334 -13.015 13.106 1.00 89.00 194 LEU A N 1
ATOM 1461 C CA . LEU A 1 194 ? -8.376 -12.171 13.697 1.00 89.00 194 LEU A CA 1
ATOM 1462 C C . LEU A 1 194 ? -9.666 -12.136 12.864 1.00 89.00 194 LEU A C 1
ATOM 1464 O O . LEU A 1 194 ? -10.719 -11.789 13.396 1.00 89.00 194 LEU A O 1
ATOM 1468 N N . LEU A 1 195 ? -9.599 -12.461 11.569 1.00 91.94 195 LEU A N 1
ATOM 1469 C CA . LEU A 1 195 ? -10.773 -12.473 10.695 1.00 91.94 195 LEU A CA 1
ATOM 1470 C C . LEU A 1 195 ? -11.817 -13.476 11.193 1.00 91.94 195 LEU A C 1
ATOM 1472 O O . LEU A 1 195 ? -11.493 -14.598 11.570 1.00 91.94 195 LEU A O 1
ATOM 1476 N N . ASP A 1 196 ? -13.075 -13.043 11.171 1.00 91.31 196 ASP A N 1
ATOM 1477 C CA . ASP A 1 196 ? -14.251 -13.754 11.681 1.00 91.31 196 ASP A CA 1
ATOM 1478 C C . ASP A 1 196 ? -14.205 -14.046 13.199 1.00 91.31 196 ASP A C 1
ATOM 1480 O O . ASP A 1 196 ? -15.044 -14.776 13.724 1.00 91.31 196 ASP A O 1
ATOM 1484 N N . GLY A 1 197 ? -13.246 -13.448 13.918 1.00 91.38 197 GLY A N 1
ATOM 1485 C CA . GLY A 1 197 ? -13.110 -13.495 15.372 1.00 91.38 197 GLY A CA 1
ATOM 1486 C C . GLY A 1 197 ? -13.552 -12.200 16.069 1.00 91.38 197 GLY A C 1
ATOM 1487 O O . GLY A 1 197 ? -13.902 -11.217 15.407 1.00 91.38 197 GLY A O 1
ATOM 1488 N N . PRO A 1 198 ? -13.524 -12.164 17.414 1.00 90.56 198 PRO A N 1
ATOM 1489 C CA . PRO A 1 198 ? -13.930 -10.990 18.180 1.00 90.56 198 PRO A CA 1
ATOM 1490 C C . PRO A 1 198 ? -13.087 -9.771 17.809 1.00 90.56 198 PRO A C 1
ATOM 1492 O O . PRO A 1 198 ? -11.873 -9.872 17.615 1.00 90.56 198 PRO A O 1
ATOM 1495 N N . SER A 1 199 ? -13.731 -8.605 17.724 1.00 88.69 199 SER A N 1
ATOM 1496 C CA . SER A 1 199 ? -13.006 -7.377 17.415 1.00 88.69 199 SER A CA 1
ATOM 1497 C C . SER A 1 199 ? -11.998 -7.013 18.513 1.00 88.69 199 SER A C 1
ATOM 1499 O O . SER A 1 199 ? -12.244 -7.268 19.696 1.00 88.69 199 SER A O 1
ATOM 1501 N N . PRO A 1 200 ? -10.845 -6.418 18.152 1.00 88.81 200 PRO A N 1
ATOM 1502 C CA . PRO A 1 200 ? -9.807 -6.114 19.116 1.00 88.81 200 PRO A CA 1
ATOM 1503 C C . PRO A 1 200 ? -10.270 -4.968 20.016 1.00 88.81 200 PRO A C 1
ATOM 1505 O O . PRO A 1 200 ? -11.012 -4.080 19.586 1.00 88.81 200 PRO A O 1
ATOM 1508 N N . ALA A 1 201 ? -9.799 -4.966 21.259 1.00 89.31 201 ALA A N 1
ATOM 1509 C CA . ALA A 1 201 ? -9.969 -3.824 22.145 1.00 89.31 201 ALA A CA 1
ATOM 1510 C C . ALA A 1 201 ? -8.859 -2.804 21.898 1.00 89.31 201 ALA A C 1
ATOM 1512 O O . ALA A 1 201 ? -7.679 -3.162 21.812 1.00 89.31 201 ALA A O 1
ATOM 1513 N N . PHE A 1 202 ? -9.255 -1.537 21.809 1.00 89.50 202 PHE A N 1
ATOM 1514 C CA . PHE A 1 202 ? -8.342 -0.410 21.728 1.00 89.50 202 PHE A CA 1
ATOM 1515 C C . PHE A 1 202 ? -8.538 0.502 22.922 1.00 89.50 202 PHE A C 1
ATOM 1517 O O . PHE A 1 202 ? -9.662 0.791 23.330 1.00 89.50 202 PHE A O 1
ATOM 1524 N N . ARG A 1 203 ? -7.418 1.020 23.412 1.00 91.69 203 ARG A N 1
ATOM 1525 C CA . ARG A 1 203 ? -7.419 2.153 24.317 1.00 91.69 203 ARG A CA 1
ATOM 1526 C C . ARG A 1 203 ? -7.641 3.434 23.526 1.00 91.69 203 ARG A C 1
ATOM 1528 O O . ARG A 1 203 ? -6.783 3.825 22.730 1.00 91.69 203 ARG A O 1
ATOM 1535 N N . LEU A 1 204 ? -8.790 4.066 23.738 1.00 93.69 204 LEU A N 1
ATOM 1536 C CA . LEU A 1 204 ? -9.248 5.204 22.952 1.00 93.69 204 LEU A CA 1
ATOM 1537 C C . LEU A 1 204 ? -9.662 6.368 23.850 1.00 93.69 204 LEU A C 1
ATOM 1539 O O . LEU A 1 204 ? -10.192 6.185 24.943 1.00 93.69 204 LEU A O 1
ATOM 1543 N N . TRP A 1 205 ? -9.466 7.585 23.350 1.00 93.75 205 TRP A N 1
ATOM 1544 C CA . TRP A 1 205 ? -9.943 8.804 23.998 1.00 93.75 205 TRP A CA 1
ATOM 1545 C C . TRP A 1 205 ? -10.987 9.475 23.121 1.00 93.75 205 TRP A C 1
ATOM 1547 O O . TRP A 1 205 ? -10.710 9.855 21.983 1.00 93.75 205 TRP A O 1
ATOM 1557 N N . ARG A 1 206 ? -12.201 9.634 23.642 1.00 93.88 206 ARG A N 1
ATOM 1558 C CA . ARG A 1 206 ? -13.302 10.267 22.915 1.00 93.88 206 ARG A CA 1
ATOM 1559 C C . ARG A 1 206 ? -13.044 11.762 22.758 1.00 93.88 206 ARG A C 1
ATOM 1561 O O . ARG A 1 206 ? -12.838 12.463 23.747 1.00 93.88 206 ARG A O 1
ATOM 1568 N N . LEU A 1 207 ? -13.118 12.272 21.534 1.00 93.19 207 LEU A N 1
ATOM 1569 C CA . LEU A 1 207 ? -13.044 13.706 21.256 1.00 93.19 207 LEU A CA 1
ATOM 1570 C C . LEU A 1 207 ? -14.452 14.333 21.326 1.00 93.19 207 LEU A C 1
ATOM 1572 O O . LEU A 1 207 ? -15.407 13.706 20.860 1.00 93.19 207 LEU A O 1
ATOM 1576 N N . PRO A 1 208 ? -14.614 15.546 21.897 1.00 89.50 208 PRO A N 1
ATOM 1577 C CA . PRO A 1 208 ? -13.562 16.464 22.354 1.00 89.50 208 PRO A CA 1
ATOM 1578 C C . PRO A 1 208 ? -13.127 16.303 23.823 1.00 89.50 208 PRO A C 1
ATOM 1580 O O . PRO A 1 208 ? -12.111 16.872 24.215 1.00 89.50 208 PRO A O 1
ATOM 1583 N N . ASP A 1 209 ? -13.881 15.557 24.633 1.00 88.94 209 ASP A N 1
ATOM 1584 C CA . ASP A 1 209 ? -13.744 15.563 26.101 1.00 88.94 209 ASP A CA 1
ATOM 1585 C C . ASP A 1 209 ? -12.460 14.892 26.616 1.00 88.94 209 ASP A C 1
ATOM 1587 O O . ASP A 1 209 ? -12.071 15.096 27.764 1.00 88.94 209 ASP A O 1
ATOM 1591 N N . LEU A 1 210 ? -11.813 14.076 25.778 1.00 90.12 210 LEU A N 1
ATOM 1592 C CA . LEU A 1 210 ? -10.702 13.187 26.130 1.00 90.12 210 LEU A CA 1
ATOM 1593 C C . LEU A 1 210 ? -11.059 12.206 27.252 1.00 90.12 210 LEU A C 1
ATOM 1595 O O . LEU A 1 210 ? -10.203 11.812 28.044 1.00 90.12 210 LEU A O 1
ATOM 1599 N N . ALA A 1 211 ? -12.326 11.791 27.300 1.00 89.56 211 ALA A N 1
ATOM 1600 C CA . ALA A 1 211 ? -12.750 10.687 28.145 1.00 89.56 211 ALA A CA 1
ATOM 1601 C C . ALA A 1 211 ? -12.144 9.386 27.605 1.00 89.56 211 ALA A C 1
ATOM 1603 O O . ALA A 1 211 ? -12.301 9.067 26.425 1.00 89.56 211 ALA A O 1
ATOM 1604 N N . TYR A 1 212 ? -11.432 8.681 28.473 1.00 87.88 212 TYR A N 1
ATOM 1605 C CA . TYR A 1 212 ? -10.790 7.405 28.185 1.00 87.88 212 TYR A CA 1
ATOM 1606 C C . TYR A 1 212 ? -11.803 6.256 28.236 1.00 87.88 212 TYR A C 1
ATOM 1608 O O . TYR A 1 212 ? -12.665 6.235 29.117 1.00 87.88 212 TYR A O 1
ATOM 1616 N N . ASP A 1 213 ? -11.656 5.304 27.316 1.00 83.06 213 ASP A N 1
ATOM 1617 C CA . ASP A 1 213 ? -12.329 4.011 27.353 1.00 83.06 213 ASP A CA 1
ATOM 1618 C C . ASP A 1 213 ? -11.446 2.912 26.719 1.00 83.06 213 ASP A C 1
ATOM 1620 O O . ASP A 1 213 ? -10.720 3.160 25.750 1.00 83.06 213 ASP A O 1
ATOM 1624 N N . ASP A 1 214 ? -11.497 1.700 27.279 1.00 87.38 214 ASP A N 1
ATOM 1625 C CA . ASP A 1 214 ? -10.927 0.496 26.661 1.00 87.38 214 ASP A CA 1
ATOM 1626 C C . ASP A 1 214 ? -12.061 -0.217 25.920 1.00 87.38 214 ASP A C 1
ATOM 1628 O O . ASP A 1 214 ? -12.777 -1.058 26.469 1.00 87.38 214 ASP A O 1
ATOM 1632 N N . THR A 1 215 ? -12.248 0.153 24.656 1.00 82.44 215 THR A N 1
ATOM 1633 C CA . THR A 1 215 ? -13.443 -0.205 23.891 1.00 82.44 215 THR A CA 1
ATOM 1634 C C . THR A 1 215 ? -13.104 -1.255 22.827 1.00 82.44 215 THR A C 1
ATOM 1636 O O . THR 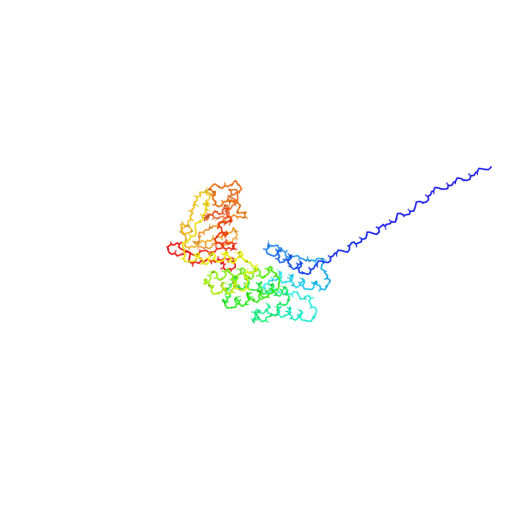A 1 215 ? -12.248 -1.009 21.968 1.00 82.44 215 THR A O 1
ATOM 1639 N N . PRO A 1 216 ? -13.774 -2.425 22.816 1.00 88.62 216 PRO A N 1
ATOM 1640 C CA . PRO A 1 216 ? -13.831 -3.278 21.631 1.00 88.62 216 PRO A CA 1
ATOM 1641 C C . PRO A 1 216 ? -14.384 -2.484 20.451 1.00 88.62 216 PRO A C 1
ATOM 1643 O O . PRO A 1 216 ? -15.327 -1.712 20.627 1.00 88.62 216 PRO A O 1
ATOM 1646 N N . LEU A 1 217 ? -13.856 -2.684 19.243 1.00 90.38 217 LEU A N 1
ATOM 1647 C CA . LEU A 1 217 ? -14.323 -1.913 18.082 1.00 90.38 217 LEU A CA 1
ATOM 1648 C C . LEU A 1 217 ? -15.842 -2.037 17.848 1.00 90.38 217 LEU A C 1
ATOM 1650 O O . LEU A 1 217 ? -16.474 -1.059 17.451 1.00 90.38 217 LEU A O 1
ATOM 1654 N N . GLY A 1 218 ? -16.442 -3.193 18.159 1.00 86.19 218 GLY A N 1
ATOM 1655 C CA . GLY A 1 218 ? -17.896 -3.409 18.083 1.00 86.19 218 GLY A CA 1
ATOM 1656 C C . GLY A 1 218 ? -18.738 -2.521 19.000 1.00 86.19 218 GLY A C 1
ATOM 1657 O O . GLY A 1 218 ? -19.906 -2.272 18.710 1.00 86.19 218 GLY A O 1
ATOM 1658 N N . SER A 1 219 ? -18.149 -1.971 20.059 1.00 89.44 219 SER A N 1
ATOM 1659 C CA . SER A 1 219 ? -18.841 -1.106 21.018 1.00 89.44 219 SER A CA 1
ATOM 1660 C C . SER A 1 219 ? -18.813 0.378 20.632 1.00 89.44 219 SER A C 1
ATOM 1662 O O . SER A 1 219 ? -19.423 1.197 21.315 1.00 89.44 219 SER A O 1
ATOM 1664 N N . LEU A 1 220 ? -18.165 0.749 19.519 1.00 89.00 220 LEU A N 1
ATOM 1665 C CA . LEU A 1 220 ? -18.094 2.139 19.037 1.00 89.00 220 LEU A CA 1
ATOM 1666 C C . LEU A 1 220 ? -19.406 2.646 18.408 1.00 89.00 220 LEU A C 1
ATOM 1668 O O . LEU A 1 220 ? -19.471 3.779 17.931 1.00 89.00 220 LEU A O 1
ATOM 1672 N N . GLY A 1 221 ? -20.457 1.821 18.399 1.00 85.81 221 GLY A N 1
ATOM 1673 C CA . GLY A 1 221 ? -21.784 2.192 17.904 1.00 85.81 221 GLY A CA 1
ATOM 1674 C C . GLY A 1 221 ? -21.905 2.228 16.378 1.00 85.81 221 GLY A C 1
ATOM 1675 O O . GLY A 1 221 ? -22.880 2.770 15.860 1.00 85.81 221 GLY A O 1
ATOM 1676 N N . ALA A 1 222 ? -20.940 1.654 15.652 1.00 90.25 222 ALA A N 1
ATOM 1677 C CA . ALA A 1 222 ? -20.946 1.555 14.196 1.00 90.25 222 ALA A CA 1
ATOM 1678 C C . ALA A 1 222 ? -20.515 0.157 13.733 1.00 90.25 222 ALA A C 1
ATOM 1680 O O . ALA A 1 222 ? -19.637 -0.460 14.328 1.00 90.25 222 ALA A O 1
ATOM 1681 N N . ARG A 1 223 ? -21.091 -0.315 12.618 1.00 93.50 223 ARG A N 1
ATOM 1682 C CA . ARG A 1 223 ? -20.674 -1.567 11.950 1.00 93.50 223 ARG A CA 1
ATOM 1683 C C . ARG A 1 223 ? -19.411 -1.401 11.098 1.00 93.50 223 ARG A C 1
ATOM 1685 O O . ARG A 1 223 ? -18.862 -2.383 10.613 1.00 93.50 223 ARG A O 1
ATOM 1692 N N . SER A 1 224 ? -18.956 -0.168 10.902 1.00 95.81 224 SER A N 1
ATOM 1693 C CA . SER A 1 224 ? -17.737 0.146 10.164 1.00 95.81 224 SER A CA 1
ATOM 1694 C C . SER A 1 224 ? -16.866 1.064 11.004 1.00 95.81 224 SER A C 1
ATOM 1696 O O . SER A 1 224 ? -17.349 2.064 11.537 1.00 95.81 224 SER A O 1
ATOM 1698 N N . VAL A 1 225 ? -15.582 0.742 11.096 1.00 96.06 225 VAL A N 1
ATOM 1699 C CA . VAL A 1 225 ? -1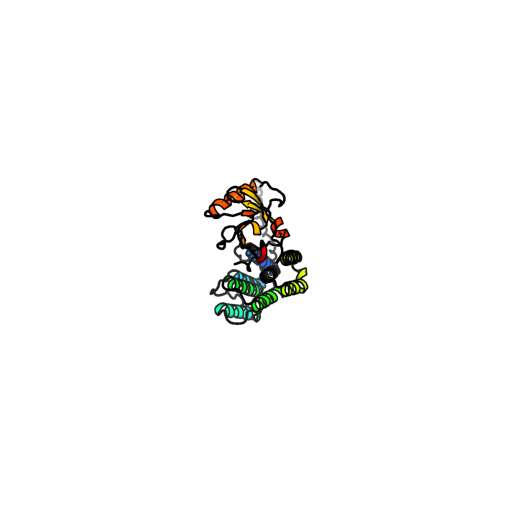4.579 1.551 11.782 1.00 96.06 225 VAL A CA 1
ATOM 1700 C C . VAL A 1 225 ? -13.552 2.011 10.764 1.00 96.06 225 VAL A C 1
ATOM 1702 O O . VAL A 1 225 ? -12.945 1.207 10.061 1.00 96.06 225 VAL A O 1
ATOM 1705 N N . TRP A 1 226 ? -13.373 3.321 10.686 1.00 96.25 226 TRP A N 1
ATOM 1706 C CA . TRP A 1 226 ? -12.391 3.978 9.846 1.00 96.25 226 TRP A CA 1
ATOM 1707 C C . TRP A 1 226 ? -11.240 4.460 10.714 1.00 96.25 226 TRP A C 1
ATOM 1709 O O . TRP A 1 226 ? -11.434 5.319 11.573 1.00 96.25 226 TRP A O 1
ATOM 1719 N N . ILE A 1 227 ? -10.052 3.906 10.505 1.00 95.81 227 ILE A N 1
ATOM 1720 C CA . ILE A 1 227 ? -8.846 4.287 11.234 1.00 95.81 227 ILE A CA 1
ATOM 1721 C C . ILE A 1 227 ? -7.941 5.028 10.265 1.00 95.81 227 ILE A C 1
ATOM 1723 O O . ILE A 1 227 ? -7.392 4.441 9.328 1.00 95.81 227 ILE A O 1
ATOM 1727 N N . CYS A 1 228 ? -7.821 6.334 10.461 1.00 93.88 228 CYS A N 1
ATOM 1728 C CA . CYS A 1 228 ? -7.135 7.184 9.507 1.00 93.88 228 CYS A CA 1
ATOM 1729 C C . CYS A 1 228 ? -6.739 8.535 10.118 1.00 93.88 228 CYS A C 1
ATOM 1731 O O . CYS A 1 228 ? -7.545 9.113 10.857 1.00 93.88 228 CYS A O 1
ATOM 1733 N N . PRO A 1 229 ? -5.549 9.072 9.778 1.00 87.69 229 PRO A N 1
ATOM 1734 C CA . PRO A 1 229 ? -5.202 10.466 10.039 1.00 87.69 229 PRO A CA 1
ATOM 1735 C C . PRO A 1 229 ? -6.235 11.457 9.462 1.00 87.69 229 PRO A C 1
ATOM 1737 O O . PRO A 1 229 ? -6.986 11.099 8.546 1.00 87.69 229 PRO A O 1
ATOM 1740 N N . PRO A 1 230 ? -6.268 12.707 9.961 1.00 84.56 230 PRO A N 1
ATOM 1741 C CA . PRO A 1 230 ? -7.084 13.771 9.378 1.00 84.56 230 PRO A CA 1
ATOM 1742 C C . PRO A 1 230 ? -6.715 14.065 7.912 1.00 84.56 230 PRO A C 1
ATOM 1744 O O . PRO A 1 230 ? -5.633 13.719 7.440 1.00 84.56 230 PRO A O 1
ATOM 1747 N N . GLY A 1 231 ? -7.640 14.698 7.184 1.00 84.25 231 GLY A N 1
ATOM 1748 C CA . GLY A 1 231 ? -7.475 15.063 5.770 1.00 84.25 231 GLY A CA 1
ATOM 1749 C C . GLY A 1 231 ? -7.928 14.008 4.752 1.00 84.25 231 GLY A C 1
ATOM 1750 O O . GLY A 1 231 ? -8.016 14.317 3.565 1.00 84.25 231 GLY A O 1
ATOM 1751 N N . ILE A 1 232 ? -8.269 12.792 5.190 1.00 85.19 232 ILE A N 1
ATOM 1752 C CA . ILE A 1 232 ? -8.840 11.749 4.325 1.00 85.19 232 ILE A CA 1
ATOM 1753 C C . ILE A 1 232 ? -10.357 11.661 4.565 1.00 85.19 232 ILE A C 1
ATOM 1755 O O . ILE A 1 232 ? -10.778 11.579 5.725 1.00 85.19 232 ILE A O 1
ATOM 1759 N N . PRO A 1 233 ? -11.196 11.677 3.506 1.00 87.44 233 PRO A N 1
ATOM 1760 C CA . PRO A 1 233 ? -12.645 11.595 3.644 1.00 87.44 233 PRO A CA 1
ATOM 1761 C C . PRO A 1 233 ? -13.075 10.371 4.449 1.00 87.44 233 PRO A C 1
ATOM 1763 O O . PRO A 1 233 ? -12.728 9.238 4.131 1.00 87.44 233 PRO A O 1
ATOM 1766 N N . VAL A 1 234 ? -13.857 10.603 5.499 1.00 89.00 234 VAL A N 1
ATOM 1767 C CA . VAL A 1 234 ? -14.313 9.530 6.380 1.00 89.00 234 VAL A CA 1
ATOM 1768 C C . VAL A 1 234 ? -15.659 8.996 5.876 1.00 89.00 234 VAL A C 1
ATOM 1770 O O . VAL A 1 234 ? -16.622 9.777 5.833 1.00 89.00 234 VAL A O 1
ATOM 1773 N N . PRO A 1 235 ? -15.786 7.686 5.583 1.00 89.06 235 PRO A N 1
ATOM 1774 C CA . PRO A 1 235 ? -17.029 7.090 5.100 1.00 89.06 235 PRO A CA 1
ATOM 1775 C C . PRO A 1 235 ? -18.243 7.419 5.979 1.00 89.06 235 PRO A C 1
ATOM 1777 O O . PRO A 1 235 ? -18.147 7.553 7.209 1.00 89.06 235 PRO A O 1
ATOM 1780 N N . GLN A 1 236 ? -19.409 7.565 5.348 1.00 87.44 236 GLN A N 1
ATOM 1781 C CA . GLN A 1 236 ? -20.656 7.853 6.054 1.00 87.44 236 GLN A CA 1
ATOM 1782 C C . GLN A 1 236 ? -21.005 6.703 7.009 1.00 87.44 236 GLN A C 1
ATOM 1784 O O . GLN A 1 236 ? -20.937 5.536 6.639 1.00 87.44 236 GLN A O 1
ATOM 1789 N N . GLY A 1 237 ? -21.381 7.036 8.247 1.00 89.44 237 GLY A N 1
ATOM 1790 C CA . GLY A 1 237 ? -21.787 6.048 9.253 1.00 89.44 237 GLY A CA 1
ATOM 1791 C C . GLY A 1 237 ? -20.644 5.258 9.900 1.00 89.44 237 GLY A C 1
ATOM 1792 O O . GLY A 1 237 ? -20.912 4.475 10.806 1.00 89.44 237 GLY A O 1
ATOM 1793 N N . ALA A 1 238 ? -19.387 5.469 9.493 1.00 94.31 238 ALA A N 1
ATOM 1794 C CA . ALA A 1 238 ? -18.241 4.834 10.138 1.00 94.31 238 ALA A CA 1
ATOM 1795 C C . ALA A 1 238 ? -17.850 5.542 11.450 1.00 94.31 238 ALA A C 1
ATOM 1797 O O . ALA A 1 238 ? -17.812 6.778 11.513 1.00 94.31 238 ALA A O 1
ATOM 1798 N N . ALA A 1 239 ? -17.498 4.768 12.476 1.00 94.69 239 ALA A N 1
ATOM 1799 C CA . ALA A 1 239 ? -16.792 5.284 13.645 1.00 94.69 239 ALA A CA 1
ATOM 1800 C C . ALA A 1 239 ? -15.367 5.675 13.235 1.00 94.69 239 ALA A C 1
ATOM 1802 O O . ALA A 1 239 ? -14.702 4.912 12.540 1.00 94.69 239 ALA A O 1
ATOM 1803 N N . TRP A 1 240 ? -14.899 6.859 13.632 1.00 94.94 240 TRP A N 1
ATOM 1804 C CA . TRP A 1 240 ? -13.606 7.381 13.186 1.00 94.94 240 TRP A CA 1
ATOM 1805 C C . TRP A 1 240 ? -12.564 7.347 14.297 1.00 94.94 240 TRP A C 1
ATOM 1807 O O . TRP A 1 240 ? -12.678 8.077 15.279 1.00 94.94 240 TRP A O 1
ATOM 1817 N N . ILE A 1 241 ? -11.532 6.531 14.119 1.00 95.50 241 ILE A N 1
ATOM 1818 C CA . ILE A 1 241 ? -10.354 6.506 14.979 1.00 95.50 241 ILE A CA 1
ATOM 1819 C C . ILE A 1 241 ? -9.226 7.276 14.288 1.00 95.50 241 ILE A C 1
ATOM 1821 O O . ILE A 1 241 ? -8.840 6.965 13.162 1.00 95.50 241 ILE A O 1
ATOM 1825 N N . ILE A 1 242 ? -8.674 8.266 14.979 1.00 95.25 242 ILE A N 1
ATOM 1826 C CA . ILE A 1 242 ? -7.535 9.058 14.531 1.00 95.25 242 ILE A CA 1
ATOM 1827 C C . ILE A 1 242 ? -6.291 8.546 15.266 1.00 95.25 242 ILE A C 1
ATOM 1829 O O . ILE A 1 242 ? -6.186 8.751 16.481 1.00 95.25 242 ILE A O 1
ATOM 1833 N N . PRO A 1 243 ? -5.360 7.859 14.579 1.00 94.88 243 PRO A N 1
ATOM 1834 C CA . PRO A 1 243 ? -4.091 7.482 15.181 1.00 94.88 243 PRO A CA 1
ATOM 1835 C C . PRO A 1 243 ? -3.238 8.732 15.422 1.00 94.88 243 PRO A C 1
ATOM 1837 O O . PRO A 1 243 ? -3.227 9.651 14.601 1.00 94.88 243 PRO A O 1
ATOM 1840 N N . SER A 1 244 ? -2.501 8.755 16.530 1.00 93.44 244 SER A N 1
ATOM 1841 C CA . SER A 1 244 ? -1.467 9.766 16.755 1.00 93.44 244 SER A CA 1
ATOM 1842 C C . SER A 1 244 ? -0.403 9.690 15.658 1.00 93.44 244 SER A C 1
ATOM 1844 O O . SER A 1 244 ? 0.056 8.609 15.285 1.00 93.44 244 SER A O 1
ATOM 1846 N N . ALA A 1 245 ? 0.033 10.851 15.182 1.00 89.50 245 ALA A N 1
ATOM 1847 C CA . ALA A 1 245 ? 1.150 11.012 14.266 1.00 89.50 245 ALA A CA 1
ATOM 1848 C C . ALA A 1 245 ? 2.480 10.565 14.892 1.00 89.50 245 ALA A C 1
ATOM 1850 O O . ALA A 1 245 ? 3.367 10.098 14.180 1.00 89.50 245 ALA A O 1
ATOM 1851 N N . THR A 1 246 ? 2.631 10.704 16.213 1.00 87.81 246 THR A N 1
ATOM 1852 C CA . THR A 1 246 ? 3.836 10.258 16.932 1.00 87.81 246 THR A CA 1
ATOM 1853 C C . THR A 1 246 ? 3.685 8.842 17.476 1.00 87.81 246 THR A C 1
ATOM 1855 O O . THR A 1 246 ? 4.655 8.087 17.493 1.00 87.81 246 THR A O 1
ATOM 1858 N N . GLY A 1 247 ? 2.475 8.476 17.914 1.00 87.81 247 GLY A N 1
ATOM 1859 C CA . GLY A 1 247 ? 2.154 7.150 18.431 1.00 87.81 247 GLY A CA 1
ATOM 1860 C C . GLY A 1 247 ? 2.938 6.754 19.685 1.00 87.81 247 GLY A C 1
ATOM 1861 O O . GLY A 1 247 ? 3.079 5.560 19.952 1.00 87.81 247 GLY A O 1
ATOM 1862 N N . GLY A 1 248 ? 3.499 7.740 20.393 1.00 86.31 248 GLY A N 1
ATOM 1863 C CA . GLY A 1 248 ? 4.533 7.542 21.409 1.00 86.31 248 GLY A CA 1
ATOM 1864 C C . GLY A 1 248 ? 4.027 7.090 22.778 1.00 86.31 248 GLY A C 1
ATOM 1865 O O . GLY A 1 248 ? 4.850 6.750 23.624 1.00 86.31 248 GLY A O 1
ATOM 1866 N N . GLN A 1 249 ? 2.709 7.078 23.011 1.00 86.31 249 GLN A N 1
ATOM 1867 C CA . GLN A 1 249 ? 2.158 6.626 24.288 1.00 86.31 249 GLN A CA 1
ATOM 1868 C C . GLN A 1 249 ? 2.274 5.104 24.408 1.00 86.31 249 GLN A C 1
ATOM 1870 O O . GLN A 1 249 ? 1.943 4.352 23.482 1.00 86.31 249 GLN A O 1
ATOM 1875 N N . ASN A 1 250 ? 2.650 4.646 25.599 1.00 82.69 250 ASN A N 1
ATOM 1876 C CA . ASN A 1 250 ? 2.495 3.249 25.968 1.00 82.69 250 ASN A CA 1
ATOM 1877 C C . ASN A 1 250 ? 1.004 2.870 25.937 1.00 82.69 250 ASN A C 1
ATOM 1879 O O . ASN A 1 250 ? 0.177 3.512 26.585 1.00 82.69 250 ASN A O 1
ATOM 1883 N N . GLY A 1 251 ? 0.653 1.792 25.231 1.00 74.56 251 GLY A N 1
ATOM 1884 C CA . GLY A 1 251 ? -0.737 1.328 25.120 1.00 74.56 251 GLY A CA 1
ATOM 1885 C C . GLY A 1 251 ? -1.391 0.935 26.455 1.00 74.56 251 GLY A C 1
ATOM 1886 O O . GLY A 1 251 ? -2.597 0.715 26.503 1.00 74.56 251 GLY A O 1
ATOM 1887 N N . ARG A 1 252 ? -0.617 0.853 27.548 1.00 78.44 252 ARG A N 1
ATOM 1888 C CA . ARG A 1 252 ? -1.078 0.470 28.893 1.00 78.44 252 ARG A CA 1
ATOM 1889 C C . ARG A 1 252 ? -1.392 1.642 29.821 1.00 78.44 252 ARG A C 1
ATOM 1891 O O . ARG A 1 252 ? -1.933 1.409 30.904 1.00 78.44 252 ARG A O 1
ATOM 1898 N N . GLU A 1 253 ? -1.117 2.882 29.430 1.00 81.75 253 GLU A N 1
ATOM 1899 C CA . GLU A 1 253 ? -1.341 4.072 30.266 1.00 81.75 253 GLU A CA 1
ATOM 1900 C C . GLU A 1 253 ? -2.705 4.709 29.983 1.00 81.75 253 GLU A C 1
ATOM 1902 O O . GLU A 1 253 ? -3.131 4.786 28.832 1.00 81.75 253 GLU A O 1
ATOM 1907 N N . ALA A 1 254 ? -3.470 5.030 31.032 1.00 81.50 254 ALA A N 1
ATOM 1908 C CA . ALA A 1 254 ? -4.849 5.529 30.899 1.00 81.50 254 ALA A CA 1
ATOM 1909 C C . ALA A 1 254 ? -4.896 7.057 30.745 1.00 81.50 254 ALA A C 1
ATOM 1911 O O . ALA A 1 254 ? -5.772 7.611 30.076 1.00 81.50 254 ALA A O 1
ATOM 1912 N N . ASP A 1 255 ? -3.920 7.737 31.342 1.00 87.00 255 ASP A N 1
ATOM 1913 C CA . ASP A 1 255 ? -3.753 9.172 31.212 1.00 87.00 255 ASP A CA 1
ATOM 1914 C C . ASP A 1 255 ? -2.921 9.494 29.977 1.00 87.00 255 ASP A C 1
ATOM 1916 O O . ASP A 1 255 ? -1.825 8.973 29.804 1.00 87.00 255 ASP A O 1
ATOM 1920 N N . LEU A 1 256 ? -3.421 10.408 29.144 1.00 90.31 256 LEU A N 1
ATOM 1921 C CA . LEU A 1 256 ? -2.619 10.956 28.056 1.00 90.31 256 LEU A CA 1
ATOM 1922 C C . LEU A 1 256 ? -1.509 11.850 28.609 1.00 90.31 256 LEU A C 1
ATOM 1924 O O . LEU A 1 256 ? -1.769 12.778 29.396 1.00 90.31 256 LEU A O 1
ATOM 1928 N N . ASP A 1 257 ? -0.305 11.647 28.089 1.00 91.50 257 ASP A N 1
ATOM 1929 C CA . ASP A 1 257 ? 0.817 12.545 28.309 1.00 91.50 257 ASP A CA 1
ATOM 1930 C C . ASP A 1 257 ? 0.501 13.953 27.775 1.00 91.50 257 ASP A C 1
ATOM 1932 O O . ASP A 1 257 ? -0.299 14.113 26.843 1.00 91.50 257 ASP A O 1
ATOM 1936 N N . PRO A 1 258 ? 1.139 15.014 28.307 1.00 92.31 258 PRO A N 1
ATOM 1937 C CA . PRO A 1 258 ? 0.884 16.385 27.866 1.00 92.31 258 PRO A CA 1
ATOM 1938 C C . PRO A 1 258 ? 1.016 16.589 26.350 1.00 92.31 258 PRO A C 1
ATOM 1940 O O . PRO A 1 258 ? 0.215 17.318 25.764 1.00 92.31 258 PRO A O 1
ATOM 1943 N N . GLY A 1 259 ? 1.982 15.916 25.713 1.00 92.44 259 GLY A N 1
ATOM 1944 C CA . GLY A 1 259 ? 2.169 15.951 24.260 1.00 92.44 259 GLY A CA 1
ATOM 1945 C C . GLY A 1 259 ? 0.989 15.344 23.500 1.00 92.44 259 GLY A C 1
ATOM 1946 O O . GLY A 1 259 ? 0.467 15.974 22.584 1.00 92.44 259 GLY A O 1
ATOM 1947 N N . MET A 1 260 ? 0.499 14.180 23.937 1.00 93.19 260 MET A N 1
ATOM 1948 C CA . MET A 1 260 ? -0.652 13.515 23.318 1.00 93.19 260 MET A CA 1
ATOM 1949 C C . MET A 1 260 ? -1.948 14.300 23.530 1.00 93.19 260 MET A C 1
ATOM 1951 O O . MET A 1 260 ? -2.764 14.409 22.620 1.00 93.19 260 MET A O 1
ATOM 1955 N N . LYS A 1 261 ? -2.132 14.914 24.708 1.00 93.75 261 LYS A N 1
ATOM 1956 C CA . LYS A 1 261 ? -3.265 15.822 24.967 1.00 93.75 261 LYS A CA 1
ATOM 1957 C C . LYS A 1 261 ? -3.246 17.026 24.031 1.00 93.75 261 LYS A C 1
ATOM 1959 O O . LYS A 1 261 ? -4.303 17.450 23.566 1.00 93.75 261 LYS A O 1
ATOM 1964 N N . ALA A 1 262 ? -2.068 17.601 23.788 1.00 93.75 262 ALA A N 1
ATOM 1965 C CA . ALA A 1 262 ? -1.914 18.724 22.871 1.00 93.75 262 ALA A CA 1
ATOM 1966 C C . ALA A 1 262 ? -2.228 18.308 21.427 1.00 93.75 262 ALA A C 1
ATOM 1968 O O . ALA A 1 262 ? -2.987 19.002 20.755 1.00 93.75 262 ALA A O 1
ATOM 1969 N N . GLU A 1 263 ? -1.718 17.155 20.991 1.00 94.69 263 GLU A N 1
ATOM 1970 C CA . GLU A 1 263 ? -2.000 16.589 19.671 1.00 94.69 263 GLU A CA 1
ATOM 1971 C C . GLU A 1 263 ? -3.500 16.321 19.479 1.00 94.69 263 GLU A C 1
ATOM 1973 O O . GLU A 1 263 ? -4.105 16.829 18.538 1.00 94.69 263 GLU A O 1
ATOM 1978 N N . ALA A 1 264 ? -4.138 15.625 20.422 1.00 93.69 264 ALA A N 1
ATOM 1979 C CA . ALA A 1 264 ? -5.563 15.313 20.365 1.00 93.69 264 ALA A CA 1
ATOM 1980 C C . ALA A 1 264 ? -6.445 16.575 20.310 1.00 93.69 264 ALA A C 1
ATOM 1982 O O . ALA A 1 264 ? -7.439 16.624 19.586 1.00 93.69 264 ALA A O 1
ATOM 1983 N N . ARG A 1 265 ? -6.068 17.634 21.042 1.00 93.62 265 ARG A N 1
ATOM 1984 C CA . ARG A 1 265 ? -6.768 18.929 21.002 1.00 93.62 265 ARG A CA 1
ATOM 1985 C C . ARG A 1 265 ? -6.564 19.678 19.689 1.00 93.62 265 ARG A C 1
ATOM 1987 O O . ARG A 1 265 ? -7.468 20.394 19.265 1.00 93.62 265 ARG A O 1
ATOM 1994 N N . ALA A 1 266 ? -5.409 19.521 19.046 1.00 93.56 266 ALA A N 1
ATOM 1995 C CA . ALA A 1 266 ? -5.138 20.136 17.751 1.00 93.56 266 ALA A CA 1
ATOM 1996 C C . ALA A 1 266 ? -6.022 19.561 16.630 1.00 93.56 266 ALA A C 1
ATOM 1998 O O . ALA A 1 266 ? -6.255 20.251 15.645 1.00 93.56 266 ALA A O 1
ATOM 1999 N N . LEU A 1 267 ? -6.567 18.350 16.804 1.00 92.56 267 LEU A N 1
ATOM 2000 C CA . LEU A 1 267 ? -7.477 17.707 15.847 1.00 92.56 267 LEU A CA 1
ATOM 2001 C C . LEU A 1 267 ? -8.905 18.270 15.874 1.00 92.56 267 LEU A C 1
ATOM 2003 O O . LEU A 1 267 ? -9.642 18.104 14.907 1.00 92.56 267 LEU A O 1
ATOM 2007 N N . LEU A 1 268 ? -9.321 18.927 16.963 1.00 91.62 268 LEU A N 1
ATOM 2008 C CA . LEU A 1 268 ? -10.714 19.355 17.162 1.00 91.62 268 LEU A CA 1
ATOM 2009 C C . LEU A 1 268 ? -11.289 20.214 16.019 1.00 91.62 268 LEU A C 1
ATOM 2011 O O . LEU A 1 268 ? -12.439 19.974 15.643 1.00 91.62 268 LEU A O 1
ATOM 2015 N N . PRO A 1 269 ? -10.545 21.177 15.435 1.00 89.50 269 PRO A N 1
ATOM 2016 C CA . PRO A 1 269 ? -11.038 21.961 14.304 1.00 89.50 269 PRO A CA 1
ATOM 2017 C C . PRO A 1 269 ? -11.334 21.122 13.053 1.00 89.50 269 PRO A C 1
ATOM 2019 O O . PRO A 1 269 ? -12.225 21.480 12.285 1.00 89.50 269 PRO A O 1
ATOM 2022 N N . GLU A 1 270 ? -10.631 20.002 12.861 1.00 86.75 270 GLU A N 1
ATOM 2023 C CA . GLU A 1 270 ? -10.770 19.124 11.688 1.00 86.75 270 GLU A CA 1
ATOM 2024 C C . GLU A 1 270 ? -11.948 18.153 11.796 1.00 86.75 270 GLU A C 1
ATOM 2026 O O . GLU A 1 270 ? -12.363 17.546 10.810 1.00 86.75 270 GLU A O 1
ATOM 2031 N N . LEU A 1 271 ? -12.537 18.015 12.987 1.00 86.75 271 LEU A N 1
ATOM 2032 C CA . LEU A 1 271 ? -13.667 17.114 13.191 1.00 86.75 271 LEU A CA 1
ATOM 2033 C C . LEU A 1 271 ? -14.955 17.624 12.540 1.00 86.75 271 LEU A C 1
ATOM 2035 O O . LEU A 1 271 ? -15.868 16.835 12.310 1.00 86.75 271 LEU A O 1
ATOM 2039 N N . HIS A 1 272 ? -15.071 18.933 12.287 1.00 84.94 272 HIS A N 1
ATOM 2040 C CA . HIS A 1 272 ? -16.284 19.567 11.753 1.00 84.94 272 HIS A CA 1
ATOM 2041 C C . HIS A 1 272 ? -17.577 19.144 12.492 1.00 84.94 272 HIS A C 1
ATOM 2043 O O . HIS A 1 272 ? -18.634 18.978 11.887 1.00 84.94 272 HIS A O 1
ATOM 2049 N N . GLY A 1 273 ? -17.488 18.947 13.814 1.00 81.94 273 GLY A N 1
ATOM 2050 C CA . GLY A 1 273 ? -18.603 18.513 14.668 1.00 81.94 273 GLY A CA 1
ATOM 2051 C C . GLY A 1 273 ? -18.874 17.002 14.685 1.00 81.94 273 GLY A C 1
ATOM 2052 O O . GLY A 1 273 ? -19.799 16.564 15.367 1.00 81.94 273 GLY A O 1
ATOM 2053 N N . ARG A 1 274 ? -18.084 16.190 13.973 1.00 86.81 274 ARG A N 1
ATOM 2054 C CA . ARG A 1 274 ? -18.175 14.725 13.986 1.00 86.81 274 ARG A CA 1
ATOM 2055 C C . ARG A 1 274 ? -17.561 14.146 15.263 1.00 86.81 274 ARG A C 1
ATOM 2057 O O . ARG A 1 274 ? -16.500 14.579 15.704 1.00 86.81 274 ARG A O 1
ATOM 2064 N N . ALA A 1 275 ? -18.199 13.119 15.821 1.00 89.06 275 ALA A N 1
ATOM 2065 C CA . ALA A 1 275 ? -17.604 12.320 16.888 1.00 89.06 275 ALA A CA 1
ATOM 2066 C C . ALA A 1 275 ? -16.430 11.485 16.349 1.00 89.06 275 ALA A C 1
ATOM 2068 O O . ALA A 1 275 ? -16.534 10.861 15.289 1.00 89.06 275 ALA A O 1
ATOM 2069 N N . ALA A 1 276 ? -15.331 11.465 17.096 1.00 94.00 276 ALA A N 1
ATOM 2070 C CA . ALA A 1 276 ? -14.141 10.696 16.771 1.00 94.00 276 ALA A CA 1
ATOM 2071 C C . ALA A 1 276 ? -13.446 10.216 18.047 1.00 94.00 276 ALA A C 1
ATOM 2073 O O . ALA A 1 276 ? -13.678 10.730 19.146 1.00 94.00 276 ALA A O 1
ATOM 2074 N N . TRP A 1 277 ? -12.566 9.242 17.876 1.00 95.00 277 TRP A N 1
ATOM 2075 C CA . TRP A 1 277 ? -11.731 8.679 18.922 1.00 95.00 277 TRP A CA 1
ATOM 2076 C C . TRP A 1 277 ? -10.270 8.901 18.568 1.00 95.00 277 TRP A C 1
ATOM 2078 O O . TRP A 1 277 ? -9.873 8.736 17.421 1.00 95.00 277 TRP A O 1
ATOM 2088 N N . PHE A 1 278 ? -9.459 9.265 19.548 1.00 94.88 278 PHE A N 1
ATOM 2089 C CA . PHE A 1 278 ? -8.019 9.397 19.399 1.00 94.88 278 PHE A CA 1
ATOM 2090 C C . PHE A 1 278 ? -7.331 8.131 19.909 1.00 94.88 278 PHE A C 1
ATOM 2092 O O . PHE A 1 278 ? -7.653 7.657 21.000 1.00 94.88 278 PHE A O 1
ATOM 2099 N N . ALA A 1 279 ? -6.387 7.596 19.136 1.00 94.50 279 ALA A N 1
ATOM 2100 C CA . ALA A 1 279 ? -5.576 6.441 19.505 1.00 94.50 279 ALA A CA 1
ATOM 2101 C C . ALA A 1 279 ? -4.104 6.857 19.634 1.00 94.50 279 ALA A C 1
ATOM 2103 O O . ALA A 1 279 ? -3.413 7.070 18.638 1.00 94.50 279 ALA A O 1
ATOM 2104 N N . ALA A 1 280 ? -3.621 6.973 20.871 1.00 93.44 280 ALA A N 1
ATOM 2105 C CA . ALA A 1 280 ? -2.302 7.537 21.166 1.00 93.44 280 ALA A CA 1
ATOM 2106 C C . ALA A 1 280 ? -1.121 6.568 20.954 1.00 93.44 280 ALA A C 1
ATOM 2108 O O . ALA A 1 280 ? 0.023 7.010 20.876 1.00 93.44 280 ALA A O 1
ATOM 2109 N N . SER A 1 281 ? -1.378 5.258 20.879 1.00 92.12 281 SER A N 1
ATOM 2110 C CA . SER A 1 281 ? -0.338 4.221 20.848 1.00 92.12 281 SER A CA 1
ATOM 2111 C C . SER A 1 281 ? -0.219 3.567 19.473 1.00 92.12 281 SER A C 1
ATOM 2113 O O . SER A 1 281 ? -1.170 2.947 18.992 1.00 92.12 281 SER A O 1
ATOM 2115 N N . LYS A 1 282 ? 0.973 3.637 18.866 1.00 90.94 282 LYS A N 1
ATOM 2116 C CA . LYS A 1 282 ? 1.292 2.909 17.624 1.00 90.94 282 LYS A CA 1
ATOM 2117 C C . LYS A 1 282 ? 1.435 1.403 17.852 1.00 90.94 282 LYS A C 1
ATOM 2119 O O . LYS A 1 282 ? 0.961 0.615 17.038 1.00 90.94 282 LYS A O 1
ATOM 2124 N N . GLU A 1 283 ? 2.031 1.015 18.977 1.00 89.75 283 GLU A N 1
ATOM 2125 C CA . GLU A 1 283 ? 2.301 -0.384 19.345 1.00 89.75 283 GLU A CA 1
ATOM 2126 C C . GLU A 1 283 ? 1.025 -1.239 19.327 1.00 89.75 283 GLU A C 1
ATOM 2128 O O . GLU A 1 283 ? 1.030 -2.378 18.862 1.00 89.75 283 GLU A O 1
ATOM 2133 N N . THR A 1 284 ? -0.100 -0.667 19.770 1.00 87.56 284 THR A N 1
ATOM 2134 C CA . THR A 1 284 ? -1.393 -1.369 19.780 1.00 87.56 284 THR A CA 1
ATOM 2135 C C . THR A 1 284 ? -1.807 -1.777 18.364 1.00 87.56 284 THR A C 1
ATOM 2137 O O . THR A 1 284 ? -2.156 -2.934 18.132 1.00 87.56 284 THR A O 1
ATOM 2140 N N . PHE A 1 285 ? -1.700 -0.870 17.390 1.00 90.25 285 PHE A N 1
ATOM 2141 C CA . PHE A 1 285 ? -1.966 -1.183 15.985 1.00 90.25 285 PHE A CA 1
ATOM 2142 C C . PHE A 1 285 ? -0.988 -2.222 15.432 1.00 90.25 285 PHE A C 1
ATOM 2144 O O . PHE A 1 285 ? -1.400 -3.167 14.759 1.00 90.25 285 PHE A O 1
ATOM 2151 N N . GLU A 1 286 ? 0.301 -2.076 15.745 1.00 89.81 286 GLU A N 1
ATOM 2152 C CA . GLU A 1 286 ? 1.348 -2.993 15.293 1.00 89.81 286 GLU A CA 1
ATOM 2153 C C . GLU A 1 286 ? 1.116 -4.424 15.786 1.00 89.81 286 GLU A C 1
ATOM 2155 O O . GLU A 1 286 ? 1.267 -5.357 14.992 1.00 89.81 286 GLU A O 1
ATOM 2160 N N . SER A 1 287 ? 0.666 -4.588 17.036 1.00 88.81 287 SER A N 1
ATOM 2161 C CA . SER A 1 287 ? 0.360 -5.888 17.647 1.00 88.81 287 SER A CA 1
ATOM 2162 C C . SER A 1 287 ? -0.739 -6.665 16.915 1.00 88.81 287 SER A C 1
ATOM 2164 O O . SER A 1 287 ? -0.684 -7.892 16.829 1.00 88.81 287 SER A O 1
ATOM 2166 N N . TYR A 1 288 ? -1.692 -5.949 16.314 1.00 89.25 288 TYR A N 1
ATOM 2167 C CA . TYR A 1 288 ? -2.765 -6.523 15.504 1.00 89.25 288 TYR A CA 1
ATOM 2168 C C . TYR A 1 288 ? -2.445 -6.528 14.004 1.00 89.25 288 TYR A C 1
ATOM 2170 O O . TYR A 1 288 ? -3.286 -6.932 13.215 1.00 89.25 288 TYR A O 1
ATOM 2178 N N . GLY A 1 289 ? -1.257 -6.076 13.588 1.00 89.62 289 GLY A N 1
ATOM 2179 C CA . GLY A 1 289 ? -0.865 -5.961 12.179 1.00 89.62 289 GLY A CA 1
ATOM 2180 C C . GLY A 1 289 ? -1.529 -4.810 11.410 1.00 89.62 289 GLY A C 1
ATOM 2181 O O . GLY A 1 289 ? -1.381 -4.719 10.195 1.00 89.62 289 GLY A O 1
ATOM 2182 N N . LEU A 1 290 ? -2.210 -3.893 12.099 1.00 91.44 290 LEU A N 1
ATOM 2183 C CA . LEU A 1 290 ? -2.978 -2.780 11.532 1.00 91.44 290 LEU A CA 1
ATOM 2184 C C . LEU A 1 290 ? -2.091 -1.556 11.246 1.00 91.44 290 LEU A C 1
ATOM 2186 O O . LEU A 1 290 ? -2.292 -0.479 11.795 1.00 91.44 290 LEU A O 1
ATOM 2190 N N . GLN A 1 291 ? -1.065 -1.721 10.413 1.00 89.38 291 GLN A N 1
ATOM 2191 C CA . GLN A 1 291 ? 0.032 -0.743 10.295 1.00 89.38 291 GLN A CA 1
ATOM 2192 C C . GLN A 1 291 ? -0.063 0.172 9.068 1.00 89.38 291 GLN A C 1
ATOM 2194 O O . GLN A 1 291 ? 0.700 1.130 8.932 1.00 89.38 291 GLN A O 1
ATOM 2199 N N . TRP A 1 292 ? -0.969 -0.130 8.140 1.00 90.62 292 TRP A N 1
ATOM 2200 C CA . TRP A 1 292 ? -1.000 0.497 6.823 1.00 90.62 292 TRP A CA 1
ATOM 2201 C C . TRP A 1 292 ? -2.260 1.327 6.649 1.00 90.62 292 TRP A C 1
ATOM 2203 O O . TRP A 1 292 ? -3.270 0.842 6.157 1.00 90.62 292 TRP A O 1
ATOM 2213 N N . PHE A 1 293 ? -2.176 2.596 7.034 1.00 90.50 293 PHE A N 1
ATOM 2214 C CA . PHE A 1 293 ? -3.281 3.535 6.884 1.00 90.50 293 PHE A CA 1
ATOM 2215 C C . PHE A 1 293 ? -3.517 3.935 5.411 1.00 90.50 293 PHE A C 1
ATOM 2217 O O . PHE A 1 293 ? -2.553 3.977 4.636 1.00 90.50 293 PHE A O 1
ATOM 2224 N N . PRO A 1 294 ? -4.770 4.249 5.033 1.00 94.38 294 PRO A N 1
ATOM 2225 C CA . PRO A 1 294 ? -5.967 4.168 5.875 1.00 94.38 294 PRO A CA 1
ATOM 2226 C C . PRO A 1 294 ? -6.430 2.721 6.098 1.00 94.38 294 PRO A C 1
ATOM 2228 O O . PRO A 1 294 ? -6.047 1.822 5.354 1.00 94.38 294 PRO A O 1
ATOM 2231 N N . ILE A 1 295 ? -7.227 2.494 7.144 1.00 95.69 295 ILE A N 1
ATOM 2232 C CA . ILE A 1 295 ? -7.750 1.169 7.492 1.00 95.69 295 ILE A CA 1
ATOM 2233 C C . ILE A 1 295 ? -9.269 1.238 7.630 1.00 95.69 295 ILE A C 1
ATOM 2235 O O . ILE A 1 295 ? -9.792 2.019 8.424 1.00 95.69 295 ILE A O 1
ATOM 2239 N N . LEU A 1 296 ? -9.969 0.369 6.904 1.00 95.81 296 LEU A N 1
ATOM 2240 C CA . LEU A 1 296 ? -11.393 0.114 7.080 1.00 95.81 296 LEU A CA 1
ATOM 2241 C C . LEU A 1 296 ? -11.590 -1.264 7.695 1.00 95.81 296 LEU A C 1
ATOM 2243 O O . LEU A 1 296 ? -11.172 -2.273 7.128 1.00 95.81 296 LEU A O 1
ATOM 2247 N N . ILE A 1 297 ? -12.280 -1.294 8.824 1.00 96.19 297 ILE A N 1
ATOM 2248 C CA . ILE A 1 297 ? -12.735 -2.518 9.467 1.00 96.19 297 ILE A CA 1
ATOM 2249 C C . ILE A 1 297 ? -14.252 -2.583 9.340 1.00 96.19 297 ILE A C 1
ATOM 2251 O O . ILE A 1 297 ? -14.950 -1.634 9.699 1.00 96.19 297 ILE A O 1
ATOM 2255 N N . GLU A 1 298 ? -14.767 -3.704 8.850 1.00 96.25 298 GLU A N 1
ATOM 2256 C CA . GLU A 1 298 ? -16.199 -3.998 8.863 1.00 96.25 298 GLU A CA 1
ATOM 2257 C C . GLU A 1 298 ? -16.478 -5.074 9.900 1.00 96.25 298 GLU A C 1
ATOM 2259 O O . GLU A 1 298 ? -15.760 -6.072 9.990 1.00 96.25 298 GLU A O 1
ATOM 2264 N N . LEU A 1 299 ? -17.540 -4.863 10.666 1.00 95.81 299 LEU A N 1
ATOM 2265 C CA . LEU A 1 299 ? -17.983 -5.750 11.723 1.00 95.81 299 LEU A CA 1
ATOM 2266 C C . LEU A 1 299 ? -19.284 -6.447 11.320 1.00 95.81 299 LEU A C 1
ATOM 2268 O O . LEU A 1 299 ? -20.090 -5.902 10.556 1.00 95.81 299 LEU A O 1
ATOM 2272 N N . ASP A 1 300 ? -19.477 -7.668 11.809 1.00 94.44 300 ASP A N 1
ATOM 2273 C CA . ASP A 1 300 ? -20.758 -8.363 11.699 1.00 94.44 300 ASP A CA 1
ATOM 2274 C C . ASP A 1 300 ? -21.766 -7.874 12.759 1.00 94.44 300 ASP A C 1
ATOM 2276 O O . ASP A 1 300 ? -21.567 -6.852 13.420 1.00 94.44 300 ASP A O 1
ATOM 2280 N N . GLU A 1 301 ? -22.903 -8.560 12.873 1.00 91.81 301 GLU A N 1
ATOM 2281 C CA . GLU A 1 301 ? -23.971 -8.170 13.803 1.00 91.81 301 GLU A CA 1
ATOM 2282 C C . GLU A 1 301 ? -23.615 -8.432 15.271 1.00 91.81 301 GLU A C 1
ATOM 2284 O O . GLU A 1 301 ? -24.151 -7.754 16.146 1.00 91.81 301 GLU A O 1
ATOM 2289 N N . ASP A 1 302 ? -22.679 -9.350 15.516 1.00 91.12 302 ASP A N 1
ATOM 2290 C CA . ASP A 1 302 ? -22.190 -9.733 16.840 1.00 91.12 302 ASP A CA 1
ATOM 2291 C C . ASP A 1 302 ? -20.960 -8.903 17.263 1.00 91.12 302 ASP A C 1
ATOM 2293 O O . ASP A 1 302 ? -20.455 -9.042 18.377 1.00 91.12 302 ASP A O 1
ATOM 2297 N N . GLY A 1 303 ? -20.480 -8.007 16.391 1.00 90.94 303 GLY A N 1
ATOM 2298 C CA . GLY A 1 303 ? -19.312 -7.161 16.637 1.00 90.94 303 GLY A CA 1
ATOM 2299 C C . GLY A 1 303 ? -17.971 -7.852 16.365 1.00 90.94 303 GLY A C 1
ATOM 2300 O O . GLY A 1 303 ? -16.929 -7.352 16.806 1.00 90.94 303 GLY A O 1
ATOM 2301 N N . ASN A 1 304 ? -17.976 -8.972 15.641 1.00 93.44 304 ASN A N 1
ATOM 2302 C CA . ASN A 1 304 ? -16.774 -9.665 15.182 1.00 93.44 304 ASN A CA 1
ATOM 2303 C C . ASN A 1 304 ? -16.218 -9.022 13.909 1.00 93.44 304 ASN A C 1
ATOM 2305 O O . ASN A 1 304 ? -16.934 -8.382 13.138 1.00 93.44 304 ASN A O 1
ATOM 2309 N N . LEU A 1 305 ? -14.924 -9.214 13.670 1.00 93.69 305 LEU A N 1
ATOM 2310 C CA . LEU A 1 305 ? -14.199 -8.722 12.502 1.00 93.69 305 LEU A CA 1
ATOM 2311 C C . LEU A 1 305 ? -14.634 -9.449 11.228 1.00 93.69 305 LEU A C 1
ATOM 2313 O O . LEU A 1 305 ? -14.117 -10.511 10.895 1.00 93.69 305 LEU A O 1
ATOM 2317 N N . ARG A 1 306 ? -15.527 -8.847 10.448 1.00 95.06 306 ARG A N 1
ATOM 2318 C CA . ARG A 1 306 ? -15.951 -9.409 9.164 1.00 95.06 306 ARG A CA 1
ATOM 2319 C C . ARG A 1 306 ? -14.920 -9.178 8.065 1.00 95.06 306 ARG A C 1
ATOM 2321 O O . ARG A 1 306 ? -14.687 -10.078 7.258 1.00 95.06 306 ARG A O 1
ATOM 2328 N N . SER A 1 307 ? -14.348 -7.980 7.973 1.00 95.44 307 SER A N 1
ATOM 2329 C CA . SER A 1 307 ? -13.349 -7.646 6.953 1.00 95.44 307 SER A CA 1
ATOM 2330 C C . SER A 1 307 ? -12.373 -6.581 7.451 1.00 95.44 307 SER A C 1
ATOM 2332 O O . SER A 1 307 ? -12.711 -5.758 8.303 1.00 95.44 307 SER A O 1
ATOM 2334 N N . VAL A 1 308 ? -11.151 -6.609 6.915 1.00 96.06 308 VAL A N 1
ATOM 2335 C CA . VAL A 1 308 ? -10.112 -5.606 7.169 1.00 96.06 308 VAL A CA 1
ATOM 2336 C C . VAL A 1 308 ? -9.500 -5.212 5.834 1.00 96.06 308 VAL A C 1
ATOM 2338 O O . VAL A 1 308 ? -8.955 -6.054 5.125 1.00 96.06 308 VAL A O 1
ATOM 2341 N N . LYS A 1 309 ? -9.573 -3.929 5.494 1.00 94.94 309 LYS A N 1
ATOM 2342 C CA . LYS A 1 309 ? -8.952 -3.343 4.304 1.00 94.94 309 LYS A CA 1
ATOM 2343 C C . LYS A 1 309 ? -7.957 -2.285 4.746 1.00 94.94 309 LYS A C 1
ATOM 2345 O O . LYS A 1 309 ? -8.264 -1.502 5.639 1.00 94.94 309 LYS A O 1
ATOM 2350 N N . MET A 1 310 ? -6.774 -2.270 4.146 1.00 94.88 310 MET A N 1
ATOM 2351 C CA . MET A 1 310 ? -5.674 -1.395 4.553 1.00 94.88 310 MET A CA 1
ATOM 2352 C C . MET A 1 310 ? -4.921 -0.847 3.348 1.00 94.88 310 MET A C 1
ATOM 2354 O O . MET A 1 310 ? -4.828 -1.517 2.318 1.00 94.88 310 MET A O 1
ATOM 2358 N N . GLY A 1 311 ? -4.315 0.329 3.506 1.00 91.38 311 GLY A N 1
ATOM 2359 C CA . GLY A 1 311 ? -3.518 0.971 2.466 1.00 91.38 311 GLY A CA 1
ATOM 2360 C C . GLY A 1 311 ? -4.323 1.139 1.180 1.00 91.38 311 GLY A C 1
ATOM 2361 O O . GLY A 1 311 ? -5.461 1.585 1.221 1.00 91.38 311 GLY A O 1
ATOM 2362 N N . ASP A 1 312 ? -3.751 0.726 0.048 1.00 89.56 312 ASP A N 1
ATOM 2363 C CA . ASP A 1 312 ? -4.414 0.828 -1.260 1.00 89.56 312 ASP A CA 1
ATOM 2364 C C . ASP A 1 312 ? -5.634 -0.120 -1.410 1.00 89.56 312 ASP A C 1
ATOM 2366 O O . ASP A 1 312 ? -6.397 0.018 -2.360 1.00 89.56 312 ASP A O 1
ATOM 2370 N N . ALA A 1 313 ? -5.854 -1.071 -0.486 1.00 91.25 313 ALA A N 1
ATOM 2371 C CA . ALA A 1 313 ? -7.068 -1.898 -0.471 1.00 91.25 313 ALA A CA 1
ATOM 2372 C C . ALA A 1 313 ? -8.247 -1.227 0.265 1.00 91.25 313 ALA A C 1
ATOM 2374 O O . ALA A 1 313 ? -9.384 -1.697 0.161 1.00 91.25 313 ALA A O 1
ATOM 2375 N N . ALA A 1 314 ? -7.982 -0.176 1.047 1.00 90.56 314 ALA A N 1
ATOM 2376 C CA . ALA A 1 314 ? -9.008 0.634 1.693 1.00 90.56 314 ALA A CA 1
ATOM 2377 C C . ALA A 1 314 ? -9.548 1.706 0.715 1.00 90.56 314 ALA A C 1
ATOM 2379 O O . ALA A 1 314 ? -8.794 2.162 -0.144 1.00 90.56 314 ALA A O 1
ATOM 2380 N N . PRO A 1 315 ? -10.846 2.060 0.808 1.00 80.31 315 PRO A N 1
ATOM 2381 C CA . PRO A 1 315 ? -11.501 3.006 -0.102 1.00 80.31 315 PRO A CA 1
ATOM 2382 C C . PRO A 1 315 ? -11.063 4.464 0.078 1.00 80.31 315 PRO A C 1
ATOM 2384 O O . PRO A 1 315 ? -10.559 4.811 1.169 1.00 80.31 315 PRO A O 1
#

Radius of gyration: 27.75 Å; chains: 1; bounding box: 108×76×61 Å

Secondary structure (DSSP, 8-state):
-PPPPPPPPPPPPP----------PPBPHHHHHHHHHHHHHTTPPP---SSB-GGGHHHHHHHHHHHT--TTPPPP----SSHHHHHHHHHHHHHHHT-S-GGGS---SHHHHHHHHHHHHHHHHHSPPPHHHHHHHHHHHHTSS-HHHHHHHHHHHHHHHHHTT-HHHHHHHHHHHGGG-HHHHHHHHHHHHHTTSBPPEEEEEEETTTEEEEEEGGGGS-SEEEE--TTSPPPTT-EEEEE-SS-BS-TT-SSPPHHHHHHHHHTGGGGTT--EEEE-BHHHHHHTT--SSSEEEEE-TTSBEEEEEEGGG--

pLDDT: mean 88.68, std 12.64, range [42.69, 98.12]

Sequence (315 aa):
MPLPMPAPPQSKPAQVISQIAIPRKSVPLAQAEASLLAALDSGLAPKGESGLAPKDRAAYQWLLSAATWQPGAALAIPFPRGAQAREAAAWSAFLAKDEGDPTALPLTLSGSRLLLWSWMRERDRHAPLPKATRAAVEDRLLEGGPDTLRGWALRHALCFAVAEKDLTRFTALKANRMDMAPDTFTSSQSLFALLDGPSPAFRLWRLPDLAYDDTPLGSLGARSVWICPPGIPVPQGAAWIIPSATGGQNGREADLDPGMKAEARALLPELHGRAAWFAASKETFESYGLQWFPILIELDEDGNLRSVKMGDAAP